Protein AF-A0A453IKC4-F1 (afdb_monomer_lite)

Radius of gyration: 20.1 Å; chains: 1; bounding box: 34×56×62 Å

InterPro domains:
  IPR002129 Pyridoxal phosphate-dependent decarboxylase, major domain [PF00282] (1-149)
  IPR010107 Glutamate decarboxylase [PTHR43321] (1-202)
  IPR015421 Pyridoxal phosphate-dependent transferase, major domain [G3DSA:3.40.640.10] (1-199)
  IPR015424 Pyridoxal phosphate-dependent transferase [SSF53383] (1-201)

Structure (mmCIF, N/CA/C/O backbone):
data_AF-A0A453IKC4-F1
#
_entry.id   AF-A0A453IKC4-F1
#
loop_
_atom_site.group_PDB
_atom_site.id
_atom_site.type_symbol
_atom_site.label_atom_id
_atom_site.label_alt_id
_atom_site.label_comp_id
_atom_site.label_asym_id
_atom_site.label_entity_id
_atom_site.label_seq_id
_atom_site.pdbx_PDB_ins_code
_atom_site.Cartn_x
_atom_site.Cartn_y
_atom_site.Cartn_z
_atom_site.occupancy
_atom_site.B_iso_or_equiv
_atom_site.auth_seq_id
_atom_site.auth_comp_id
_atom_site.auth_asym_id
_atom_site.auth_atom_id
_atom_site.pdbx_PDB_model_num
ATOM 1 N N . MET A 1 1 ? 5.269 -5.926 13.247 1.00 93.50 1 MET A N 1
ATOM 2 C CA . MET A 1 1 ? 4.488 -5.012 14.101 1.00 93.50 1 MET A CA 1
ATOM 3 C C . MET A 1 1 ? 3.490 -5.839 14.888 1.00 93.50 1 MET A C 1
ATOM 5 O O . MET A 1 1 ? 2.942 -6.771 14.315 1.00 93.50 1 MET A O 1
ATOM 9 N N . ASP A 1 2 ? 3.283 -5.535 16.169 1.00 98.06 2 ASP A N 1
ATOM 10 C CA . ASP A 1 2 ? 2.206 -6.137 16.966 1.00 98.06 2 ASP A CA 1
ATOM 11 C C . ASP A 1 2 ? 0.877 -5.421 16.639 1.00 98.06 2 ASP A C 1
ATOM 13 O O . ASP A 1 2 ? 0.810 -4.199 16.822 1.00 98.06 2 ASP A O 1
ATOM 17 N N . PRO A 1 3 ? -0.146 -6.110 16.093 1.00 98.38 3 PRO A N 1
ATOM 18 C CA . PRO A 1 3 ? -1.387 -5.468 15.655 1.00 98.38 3 PRO A CA 1
ATOM 19 C C . PRO A 1 3 ? -2.147 -4.759 16.780 1.00 98.38 3 PRO A C 1
ATOM 21 O O . PRO A 1 3 ? -2.654 -3.657 16.580 1.00 98.38 3 PRO A O 1
ATOM 24 N N . GLU A 1 4 ? -2.217 -5.373 17.959 1.00 98.50 4 GLU A N 1
ATOM 25 C CA . GLU A 1 4 ? -2.921 -4.844 19.122 1.00 98.50 4 GLU A CA 1
ATOM 26 C C . GLU A 1 4 ? -2.313 -3.516 19.583 1.00 98.50 4 GLU A C 1
ATOM 28 O O . GLU A 1 4 ? -3.033 -2.521 19.693 1.00 98.50 4 GLU A O 1
ATOM 33 N N . GLN A 1 5 ? -0.993 -3.467 19.775 1.00 98.56 5 GLN A N 1
ATOM 34 C CA . GLN A 1 5 ? -0.297 -2.235 20.156 1.00 98.56 5 GLN A CA 1
ATOM 35 C C . GLN A 1 5 ? -0.407 -1.153 19.078 1.00 98.56 5 GLN A C 1
ATOM 37 O O . GLN A 1 5 ? -0.599 0.018 19.402 1.00 98.56 5 GLN A O 1
ATOM 42 N N . ALA A 1 6 ? -0.313 -1.524 17.797 1.00 98.31 6 ALA A N 1
ATOM 43 C CA . ALA A 1 6 ? -0.438 -0.569 16.699 1.00 98.31 6 ALA A CA 1
ATOM 44 C C . ALA A 1 6 ? -1.814 0.106 16.691 1.00 98.31 6 ALA A C 1
ATOM 46 O O . ALA A 1 6 ? -1.904 1.327 16.573 1.00 98.31 6 ALA A O 1
ATOM 47 N N . VAL A 1 7 ? -2.886 -0.674 16.863 1.00 98.31 7 VAL A N 1
ATOM 48 C CA . VAL A 1 7 ? -4.248 -0.134 16.903 1.00 98.31 7 VAL A CA 1
ATOM 49 C C . VAL A 1 7 ? -4.512 0.631 18.197 1.00 98.31 7 VAL A C 1
ATOM 51 O O . VAL A 1 7 ? -5.239 1.621 18.158 1.00 98.31 7 VAL A O 1
ATOM 54 N N . GLU A 1 8 ? -3.904 0.260 19.326 1.00 98.31 8 GLU A N 1
ATOM 55 C CA . GLU A 1 8 ? -3.983 1.039 20.570 1.00 98.31 8 GLU A CA 1
ATOM 56 C C . GLU A 1 8 ? -3.442 2.465 20.383 1.00 98.31 8 GLU A C 1
ATOM 58 O O . GLU A 1 8 ? -4.097 3.416 20.808 1.00 98.31 8 GLU A O 1
ATOM 63 N N . MET A 1 9 ? -2.325 2.621 19.662 1.00 98.62 9 MET A N 1
ATOM 64 C CA . MET A 1 9 ? -1.684 3.918 19.391 1.00 98.62 9 MET A CA 1
ATOM 65 C C . MET A 1 9 ? -2.478 4.849 18.464 1.00 98.62 9 MET A C 1
ATOM 67 O O . MET A 1 9 ? -2.157 6.031 18.390 1.00 98.62 9 MET A O 1
ATOM 71 N N . VAL A 1 10 ? -3.491 4.343 17.753 1.00 98.69 10 VAL A N 1
ATOM 72 C CA . VAL A 1 10 ? -4.316 5.159 16.847 1.00 98.69 10 VAL A CA 1
ATOM 73 C C . VAL A 1 10 ? -5.113 6.201 17.634 1.00 98.69 10 VAL A C 1
ATOM 75 O O . VAL A 1 10 ? -5.804 5.870 18.599 1.00 98.69 10 VAL A O 1
ATOM 78 N N . ASP A 1 11 ? -5.086 7.440 17.168 1.00 98.62 11 ASP A N 1
ATOM 79 C CA . ASP A 1 11 ? -5.849 8.572 17.693 1.00 98.62 11 ASP A CA 1
ATOM 80 C C . ASP A 1 11 ? -6.547 9.348 16.559 1.00 98.62 11 ASP A C 1
ATOM 82 O O . ASP A 1 11 ? -6.434 8.999 15.380 1.00 98.62 11 ASP A O 1
ATOM 86 N N . GLU A 1 12 ? -7.262 10.420 16.900 1.00 98.44 12 GLU A N 1
ATOM 87 C CA . GLU A 1 12 ? -7.976 11.267 15.939 1.00 98.44 12 GLU A CA 1
ATOM 88 C C . GLU A 1 12 ? -7.068 11.995 14.930 1.00 98.44 12 GLU A C 1
ATOM 90 O O . GLU A 1 12 ? -7.561 12.533 13.940 1.00 98.44 12 GLU A O 1
ATOM 95 N N . ASN A 1 13 ? -5.752 12.026 15.164 1.00 98.62 13 ASN A N 1
ATOM 96 C CA . ASN A 1 13 ? -4.771 12.669 14.285 1.00 98.62 13 ASN A CA 1
ATOM 97 C C . ASN A 1 13 ? -4.045 11.659 13.384 1.00 98.62 13 ASN A C 1
ATOM 99 O O . ASN A 1 13 ? -3.190 12.036 12.576 1.00 98.62 13 ASN A O 1
ATOM 103 N N . THR A 1 14 ? -4.354 10.371 13.517 1.00 98.75 14 THR A N 1
ATOM 104 C CA . THR A 1 14 ? -3.679 9.305 12.786 1.00 98.75 14 THR A CA 1
ATOM 105 C C . THR A 1 14 ? -4.154 9.253 11.335 1.00 98.75 14 THR A C 1
ATOM 107 O O . THR A 1 14 ? -5.287 8.876 11.045 1.00 98.75 14 THR A O 1
ATOM 110 N N . ILE A 1 15 ? -3.258 9.579 10.398 1.00 98.56 15 ILE A N 1
ATOM 111 C CA . ILE A 1 15 ? -3.582 9.628 8.961 1.00 98.56 15 ILE A CA 1
ATOM 112 C C . ILE A 1 15 ? -3.720 8.243 8.316 1.00 98.56 15 ILE A C 1
ATOM 114 O O . ILE A 1 15 ? -4.461 8.091 7.352 1.00 98.56 15 ILE A O 1
ATOM 118 N N . CYS A 1 16 ? -2.980 7.246 8.808 1.00 98.56 16 CYS A N 1
ATOM 119 C CA . CYS A 1 16 ? -3.092 5.842 8.416 1.00 98.56 16 CYS A CA 1
ATOM 120 C C . CYS A 1 16 ? -2.265 4.951 9.351 1.00 98.56 16 CYS A C 1
ATOM 122 O O . CYS A 1 16 ? -1.332 5.421 10.004 1.00 98.56 16 CYS A O 1
ATOM 124 N N . VAL A 1 17 ? -2.558 3.652 9.339 1.00 98.81 17 VAL A N 1
ATOM 125 C CA . VAL A 1 17 ? -1.655 2.603 9.825 1.00 98.81 17 VAL A CA 1
ATOM 126 C C . VAL A 1 17 ? -0.899 2.021 8.631 1.00 98.81 17 VAL A C 1
ATOM 128 O O . VAL A 1 17 ? -1.511 1.574 7.662 1.00 98.81 17 VAL A O 1
ATOM 131 N N . ALA A 1 18 ? 0.433 2.021 8.685 1.00 98.75 18 ALA A N 1
ATOM 132 C CA . ALA A 1 18 ? 1.276 1.456 7.633 1.00 98.75 18 ALA A CA 1
ATOM 133 C C . ALA A 1 18 ? 1.750 0.049 8.026 1.00 98.75 18 ALA A C 1
ATOM 135 O O . ALA A 1 18 ? 2.615 -0.087 8.888 1.00 98.75 18 ALA A O 1
ATOM 136 N N . ALA A 1 19 ? 1.187 -0.987 7.401 1.00 98.69 19 ALA A N 1
ATOM 137 C CA . ALA A 1 19 ? 1.584 -2.379 7.618 1.00 98.69 19 ALA A CA 1
ATOM 138 C C . ALA A 1 19 ? 2.597 -2.830 6.557 1.00 98.69 19 ALA A C 1
ATOM 140 O O . ALA A 1 19 ? 2.482 -2.455 5.389 1.00 98.69 19 ALA A O 1
ATOM 141 N N . ILE A 1 20 ? 3.574 -3.651 6.938 1.00 98.75 20 ILE A N 1
ATOM 142 C CA . ILE A 1 20 ? 4.660 -4.091 6.054 1.00 98.75 20 ILE A CA 1
ATOM 143 C C . ILE A 1 20 ? 4.453 -5.548 5.633 1.00 98.75 20 ILE A C 1
ATOM 145 O O . ILE A 1 20 ? 4.539 -6.478 6.437 1.00 98.75 20 ILE A O 1
ATOM 149 N N . LEU A 1 21 ? 4.270 -5.772 4.334 1.00 97.81 21 LEU A N 1
ATOM 150 C CA . LEU A 1 21 ? 4.225 -7.107 3.748 1.00 97.81 21 LEU A CA 1
ATOM 151 C C . LEU A 1 21 ? 5.609 -7.492 3.210 1.00 97.81 21 LEU A C 1
ATOM 153 O O . LEU A 1 21 ? 5.916 -7.326 2.025 1.00 97.81 21 LEU A O 1
ATOM 157 N N . GLY A 1 22 ? 6.449 -8.021 4.099 1.00 96.81 22 GLY A N 1
ATOM 158 C CA . GLY A 1 22 ? 7.806 -8.468 3.785 1.00 96.81 22 GLY A CA 1
ATOM 159 C C . GLY A 1 22 ? 8.862 -7.536 4.366 1.00 96.81 22 GLY A C 1
ATOM 160 O O . GLY A 1 22 ? 9.546 -6.823 3.628 1.00 96.81 22 GLY A O 1
ATOM 161 N N . SER A 1 23 ? 9.004 -7.575 5.692 1.00 95.31 23 SER A N 1
ATOM 162 C CA . SER A 1 23 ? 9.981 -6.802 6.459 1.00 95.31 23 SER A CA 1
ATOM 163 C C . SER A 1 23 ? 11.395 -6.934 5.892 1.00 95.31 23 SER A C 1
ATOM 165 O O . SER A 1 23 ? 11.868 -8.022 5.566 1.00 95.31 23 SER A O 1
ATOM 167 N N . THR A 1 24 ? 12.116 -5.818 5.812 1.00 94.00 24 THR A N 1
ATOM 168 C CA . THR A 1 24 ? 13.510 -5.805 5.344 1.00 94.00 24 THR A CA 1
ATOM 169 C C . THR A 1 24 ? 14.478 -6.462 6.328 1.00 94.00 24 THR A C 1
ATOM 171 O O . THR A 1 24 ? 15.592 -6.802 5.937 1.00 94.00 24 THR A O 1
ATOM 174 N N . LEU A 1 25 ? 14.068 -6.642 7.588 1.00 93.56 25 LEU A N 1
ATOM 175 C CA . LEU A 1 25 ? 14.915 -7.174 8.654 1.00 93.56 25 LEU A CA 1
ATOM 176 C C . LEU A 1 25 ? 14.920 -8.704 8.681 1.00 93.56 25 LEU A C 1
ATOM 178 O O . LEU A 1 25 ? 15.974 -9.313 8.846 1.00 93.56 25 LEU A O 1
ATOM 182 N N . ASN A 1 26 ? 13.747 -9.321 8.531 1.00 95.00 26 ASN A N 1
ATOM 183 C CA . ASN A 1 26 ? 13.563 -10.767 8.686 1.00 95.00 26 ASN A CA 1
ATOM 184 C C . ASN A 1 26 ? 12.694 -11.411 7.589 1.00 95.00 26 ASN A C 1
ATOM 186 O O . ASN A 1 26 ? 12.526 -12.626 7.599 1.00 95.00 26 ASN A O 1
ATOM 190 N N . GLY A 1 27 ? 12.153 -10.633 6.645 1.00 93.00 27 GLY A N 1
ATOM 191 C CA . GLY A 1 27 ? 11.290 -11.127 5.567 1.00 93.00 27 GLY A CA 1
ATOM 192 C C . GLY A 1 27 ? 9.849 -11.435 5.979 1.00 93.00 27 GLY A C 1
ATOM 193 O O . GLY A 1 27 ? 9.082 -11.908 5.146 1.00 93.00 27 GLY A O 1
ATOM 194 N N . GLU A 1 28 ? 9.473 -11.176 7.231 1.00 96.25 28 GLU A N 1
ATOM 195 C CA . GLU A 1 28 ? 8.159 -11.516 7.775 1.00 96.25 28 GLU A CA 1
ATOM 196 C C . GLU A 1 28 ? 7.033 -10.676 7.160 1.00 96.25 28 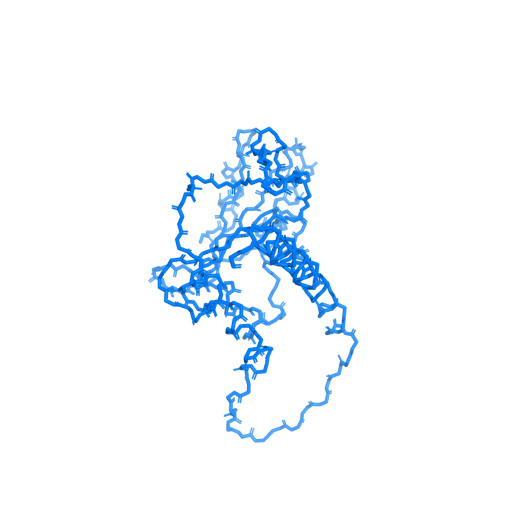GLU A C 1
ATOM 198 O O . GLU A 1 28 ? 7.218 -9.504 6.810 1.00 96.25 28 GLU A O 1
ATOM 203 N N . PHE A 1 29 ? 5.857 -11.288 7.028 1.00 98.25 29 PHE A N 1
ATOM 204 C CA . PHE A 1 29 ? 4.620 -10.603 6.674 1.00 98.25 29 PHE A CA 1
ATOM 205 C C . PHE A 1 29 ? 3.915 -10.187 7.957 1.00 98.25 29 PHE A C 1
ATOM 207 O O . PHE A 1 29 ? 3.579 -11.038 8.776 1.00 98.25 29 PHE A O 1
ATOM 214 N N . GLU A 1 30 ? 3.695 -8.888 8.134 1.00 98.50 30 GLU A N 1
ATOM 215 C CA . GLU A 1 30 ? 2.853 -8.417 9.228 1.00 98.50 30 GLU A CA 1
ATOM 216 C C . GLU A 1 30 ? 1.393 -8.821 8.994 1.00 98.50 30 GLU A C 1
ATOM 218 O O . GLU A 1 30 ? 0.941 -8.948 7.852 1.00 98.50 30 GLU A O 1
ATOM 223 N N . ASP A 1 31 ? 0.648 -9.023 10.080 1.00 98.44 31 ASP A N 1
ATOM 224 C CA . ASP A 1 31 ? -0.734 -9.497 10.023 1.00 98.44 31 ASP A CA 1
ATOM 225 C C . ASP A 1 31 ? -1.706 -8.359 9.660 1.00 98.44 31 ASP A C 1
ATOM 227 O O . ASP A 1 31 ? -2.404 -7.788 10.503 1.00 98.44 31 ASP A O 1
ATOM 231 N N . VAL A 1 32 ? -1.727 -8.002 8.371 1.00 98.69 32 VAL A N 1
ATOM 232 C CA . VAL A 1 32 ? -2.585 -6.938 7.821 1.00 98.69 32 VAL A CA 1
ATOM 233 C C . VAL A 1 32 ? -4.064 -7.221 8.090 1.00 98.69 32 VAL A C 1
ATOM 235 O O . VAL A 1 32 ? -4.825 -6.299 8.387 1.00 98.69 32 VAL A O 1
ATOM 238 N N . LYS A 1 33 ? -4.474 -8.495 8.035 1.00 98.75 33 LYS A N 1
ATOM 239 C CA . LYS A 1 33 ? -5.847 -8.909 8.328 1.00 98.75 33 LYS A CA 1
ATOM 240 C C . LYS A 1 33 ? -6.216 -8.592 9.773 1.00 98.75 33 LYS A C 1
ATOM 242 O O . LYS A 1 33 ? -7.255 -7.979 10.011 1.00 98.75 33 LYS A O 1
ATOM 247 N N . ARG A 1 34 ? -5.361 -8.944 10.735 1.00 98.69 34 ARG A N 1
ATOM 248 C CA . ARG A 1 34 ? -5.614 -8.648 12.148 1.00 98.69 34 ARG A CA 1
ATOM 249 C C . ARG A 1 34 ? -5.706 -7.148 12.415 1.00 98.69 34 ARG A C 1
ATOM 251 O O . ARG A 1 34 ? -6.600 -6.725 13.144 1.00 98.69 34 ARG A O 1
ATOM 258 N N . ILE A 1 35 ? -4.835 -6.347 11.796 1.00 98.81 35 ILE A N 1
ATOM 259 C CA . ILE A 1 35 ? -4.885 -4.877 11.881 1.00 98.81 35 ILE A CA 1
ATOM 260 C C . ILE A 1 35 ? -6.212 -4.352 11.321 1.00 98.81 35 ILE A C 1
ATOM 262 O O . ILE A 1 35 ? -6.860 -3.531 11.964 1.00 98.81 35 ILE A O 1
ATOM 266 N N . ASN A 1 36 ? -6.642 -4.848 10.155 1.00 98.88 36 ASN A N 1
ATOM 267 C CA . ASN A 1 36 ? -7.924 -4.487 9.546 1.00 98.88 36 ASN A CA 1
ATOM 268 C C . ASN A 1 36 ? -9.105 -4.784 10.475 1.00 98.88 36 ASN A C 1
ATOM 270 O O . ASN A 1 36 ? -9.958 -3.922 10.661 1.00 98.88 36 ASN A O 1
ATOM 274 N N . ASP A 1 37 ? -9.148 -5.978 11.064 1.00 98.81 37 ASP A N 1
ATOM 275 C CA . ASP A 1 37 ? -10.263 -6.399 11.915 1.00 98.81 37 ASP A CA 1
ATOM 276 C C . ASP A 1 37 ? -10.320 -5.581 13.219 1.00 98.81 37 ASP A C 1
ATOM 278 O O . ASP A 1 37 ? -11.396 -5.212 13.685 1.00 98.81 37 ASP A O 1
ATOM 282 N N . LEU A 1 38 ? -9.163 -5.245 13.795 1.00 98.81 38 LEU A N 1
ATOM 283 C CA . LEU A 1 38 ? -9.075 -4.380 14.974 1.00 98.81 38 LEU A CA 1
ATOM 284 C C . LEU A 1 38 ? -9.452 -2.922 14.657 1.00 98.81 38 LEU A C 1
ATOM 286 O O . LEU A 1 38 ? -10.140 -2.277 15.452 1.00 98.81 38 LEU A O 1
ATOM 290 N N . LEU A 1 39 ? -9.031 -2.404 13.499 1.00 98.62 39 LEU A N 1
ATOM 291 C CA . LEU A 1 39 ? -9.399 -1.061 13.047 1.00 98.62 39 LEU A CA 1
ATOM 292 C C . LEU A 1 39 ? -10.879 -0.945 12.701 1.00 98.62 39 LEU A C 1
ATOM 294 O O . LEU A 1 39 ? -11.463 0.089 12.991 1.00 98.62 39 LEU A O 1
ATOM 298 N N . GLU A 1 40 ? -11.504 -1.983 12.148 1.00 98.62 40 GLU A N 1
ATOM 299 C CA . GLU A 1 40 ? -12.952 -2.015 11.922 1.00 98.62 40 GLU A CA 1
ATOM 300 C C . GLU A 1 40 ? -13.718 -1.751 13.224 1.00 98.62 40 GLU A C 1
ATOM 302 O O . GLU A 1 40 ? -14.599 -0.891 13.274 1.00 98.62 40 GLU A O 1
ATOM 307 N N . GLU A 1 41 ? -13.348 -2.435 14.307 1.00 98.50 41 GLU A N 1
ATOM 308 C CA . GLU A 1 41 ? -13.994 -2.241 15.605 1.00 98.50 41 GLU A CA 1
ATOM 309 C C . GLU A 1 41 ? -13.682 -0.869 16.212 1.00 98.50 41 GLU A C 1
ATOM 311 O O . GLU A 1 41 ? -14.581 -0.220 16.752 1.00 98.50 41 GLU A O 1
ATOM 316 N N . LYS A 1 42 ? -12.441 -0.379 16.086 1.00 98.56 42 LYS A N 1
ATOM 317 C CA . LYS A 1 42 ? -12.069 0.957 16.573 1.00 98.56 42 LYS A CA 1
ATOM 318 C C . LYS A 1 42 ? -12.788 2.061 15.793 1.00 98.56 42 LYS A C 1
ATOM 320 O O . LYS A 1 42 ? -13.381 2.939 16.411 1.00 98.56 42 LYS A O 1
ATOM 325 N N . ASN A 1 43 ? -12.837 1.974 14.466 1.00 98.44 43 ASN A N 1
ATOM 326 C CA . ASN A 1 43 ? -13.514 2.939 13.600 1.00 98.44 43 ASN A CA 1
ATOM 327 C C . ASN A 1 43 ? -15.027 2.973 13.847 1.00 98.44 43 ASN A C 1
ATOM 329 O O . ASN A 1 43 ? -15.605 4.057 13.844 1.00 98.44 43 ASN A O 1
ATOM 333 N N . LYS A 1 44 ? -15.674 1.836 14.147 1.00 98.38 44 LYS A N 1
ATOM 334 C CA . LYS A 1 44 ? -17.085 1.819 14.584 1.00 98.38 44 LYS A CA 1
ATOM 335 C C . LYS A 1 44 ? -17.319 2.587 15.884 1.00 98.38 44 LYS A C 1
ATOM 337 O O . LYS A 1 44 ? -18.386 3.169 16.060 1.00 98.38 44 LYS A O 1
ATOM 342 N N . GLN A 1 45 ? -16.361 2.548 16.808 1.00 98.19 45 GLN A N 1
ATOM 343 C CA . GLN A 1 45 ? -16.474 3.206 18.110 1.00 98.19 45 GLN A CA 1
ATOM 344 C C . GLN A 1 45 ? -16.162 4.701 18.028 1.00 98.19 45 GLN A C 1
ATOM 346 O O . GLN A 1 45 ? -16.825 5.502 18.685 1.00 98.19 45 GLN A O 1
ATOM 351 N N . THR A 1 46 ? -15.149 5.073 17.249 1.00 98.25 46 THR A N 1
ATOM 352 C CA . THR A 1 46 ? -14.615 6.438 17.221 1.00 98.25 46 THR A CA 1
ATOM 353 C C . THR A 1 46 ? -15.153 7.284 16.072 1.00 98.25 46 THR A C 1
ATOM 355 O O . THR A 1 46 ? -15.204 8.506 16.190 1.00 98.25 46 THR A O 1
ATOM 358 N N . GLY A 1 47 ? -15.549 6.656 14.961 1.00 98.25 47 GLY A N 1
ATOM 359 C CA . GLY A 1 47 ? -15.931 7.334 13.723 1.00 98.25 47 GLY A CA 1
ATOM 360 C C . GLY A 1 47 ? -14.763 7.977 12.967 1.00 98.25 47 GLY A C 1
ATOM 361 O O . GLY A 1 47 ? -15.009 8.791 12.086 1.00 98.25 47 GLY A O 1
ATOM 362 N N . TRP A 1 48 ? -13.507 7.663 13.310 1.00 98.44 48 TRP A N 1
ATOM 363 C CA . TRP A 1 48 ? -12.326 8.295 12.695 1.00 98.44 48 TRP A CA 1
ATOM 364 C C . TRP A 1 48 ? -11.985 7.768 11.300 1.00 98.44 48 TRP A C 1
ATOM 366 O O . TRP A 1 48 ? -11.271 8.440 10.564 1.00 98.44 48 TRP A O 1
ATOM 376 N N . GLU A 1 49 ? -12.478 6.578 10.945 1.00 97.88 49 GLU A N 1
ATOM 377 C CA . GLU A 1 49 ? -12.239 5.940 9.642 1.00 97.88 49 GLU A CA 1
ATOM 378 C C . GLU A 1 49 ? -10.745 5.804 9.278 1.00 97.88 49 GLU A C 1
ATOM 380 O O . GLU A 1 49 ? -10.363 5.907 8.112 1.00 97.88 49 GLU A O 1
ATOM 385 N N . THR A 1 50 ? -9.880 5.545 10.267 1.00 98.75 50 THR A N 1
ATOM 386 C CA . THR A 1 50 ? -8.430 5.439 10.063 1.00 98.75 50 THR A CA 1
ATOM 387 C C . THR A 1 50 ? -8.099 4.341 9.035 1.00 98.75 50 THR A C 1
ATOM 389 O O . THR A 1 50 ? -8.457 3.178 9.257 1.00 98.75 50 THR A O 1
ATOM 392 N N . PRO A 1 51 ? -7.414 4.670 7.921 1.00 98.75 51 PRO A N 1
ATOM 393 C CA . PRO A 1 51 ? -7.125 3.723 6.848 1.00 98.75 51 PRO A CA 1
ATOM 394 C C . PRO A 1 51 ? -5.829 2.933 7.078 1.00 98.75 51 PRO A C 1
ATOM 396 O O . PRO A 1 51 ? -4.987 3.289 7.902 1.00 98.75 51 PRO A O 1
ATOM 399 N N . ILE A 1 52 ? -5.631 1.890 6.271 1.00 98.88 52 ILE A N 1
ATOM 400 C CA . ILE A 1 52 ? -4.393 1.115 6.160 1.00 98.88 52 ILE A CA 1
ATOM 401 C C . ILE A 1 52 ? -3.706 1.421 4.823 1.00 98.88 52 ILE A C 1
ATOM 403 O O . ILE A 1 52 ? -4.326 1.347 3.755 1.00 98.88 52 ILE A O 1
ATOM 407 N N . HIS A 1 53 ? -2.404 1.699 4.882 1.00 98.88 53 HIS A N 1
ATOM 408 C CA . HIS A 1 53 ? -1.493 1.580 3.744 1.00 98.88 53 HIS A CA 1
ATOM 409 C C . HIS A 1 53 ? -0.666 0.302 3.899 1.00 98.88 53 HIS A C 1
ATOM 411 O O . HIS A 1 53 ? -0.127 0.049 4.975 1.00 98.88 53 HIS A O 1
ATOM 417 N N . VAL A 1 54 ? -0.527 -0.490 2.836 1.00 98.81 54 VAL A N 1
ATOM 418 C CA . VAL A 1 54 ? 0.350 -1.669 2.862 1.00 98.81 54 VAL A CA 1
ATOM 419 C C . VAL A 1 54 ? 1.633 -1.380 2.094 1.00 98.81 54 VAL A C 1
ATOM 421 O O . VAL A 1 54 ? 1.624 -1.217 0.869 1.00 98.81 54 VAL A O 1
ATOM 424 N N . ASP A 1 55 ? 2.753 -1.367 2.814 1.00 98.81 55 ASP A N 1
ATOM 425 C CA . ASP A 1 55 ? 4.078 -1.428 2.213 1.00 98.81 55 ASP A CA 1
ATOM 426 C C . ASP A 1 55 ? 4.381 -2.865 1.795 1.00 98.81 55 ASP A C 1
ATOM 428 O O . ASP A 1 55 ? 4.923 -3.672 2.551 1.00 98.81 55 ASP A O 1
ATOM 432 N N . ALA A 1 56 ? 4.007 -3.185 0.559 1.00 98.12 56 ALA A N 1
ATOM 433 C CA . ALA A 1 56 ? 4.276 -4.464 -0.073 1.00 98.12 56 ALA A CA 1
ATOM 434 C C . ALA A 1 56 ? 5.469 -4.368 -1.034 1.00 98.12 56 ALA A C 1
ATOM 436 O O . ALA A 1 56 ? 5.516 -5.093 -2.031 1.00 98.12 56 ALA A O 1
ATOM 437 N N . ALA A 1 57 ? 6.452 -3.496 -0.759 1.00 96.69 57 ALA A N 1
ATOM 438 C CA . ALA A 1 57 ? 7.575 -3.247 -1.658 1.00 96.69 57 ALA A CA 1
ATOM 439 C C . ALA A 1 57 ? 8.233 -4.542 -2.167 1.00 96.69 57 ALA A C 1
ATOM 441 O O . ALA A 1 57 ? 8.538 -4.648 -3.355 1.00 96.69 57 ALA A O 1
ATOM 442 N N . SER A 1 58 ? 8.451 -5.517 -1.282 1.00 91.62 58 SER A N 1
ATOM 443 C CA . SER A 1 58 ? 8.916 -6.873 -1.605 1.00 91.62 58 SER A CA 1
ATOM 444 C C . SER A 1 58 ? 7.749 -7.852 -1.778 1.00 91.62 58 SER A C 1
ATOM 446 O O . SER A 1 58 ? 7.624 -8.458 -2.843 1.00 91.62 58 SER A O 1
ATOM 448 N N . GLY A 1 59 ? 6.902 -8.003 -0.754 1.00 91.62 59 GLY A N 1
ATOM 449 C CA . GLY A 1 59 ? 5.873 -9.043 -0.687 1.00 91.62 59 GLY A CA 1
ATOM 450 C C . GLY A 1 59 ? 4.786 -8.943 -1.756 1.00 91.62 59 GLY A C 1
ATOM 451 O O . GLY A 1 59 ? 4.172 -9.957 -2.080 1.00 91.62 59 GLY A O 1
ATOM 452 N N . GLY A 1 60 ? 4.587 -7.774 -2.373 1.00 92.88 60 GLY A N 1
ATOM 453 C CA . GLY A 1 60 ? 3.534 -7.543 -3.365 1.00 92.88 60 GLY A CA 1
ATOM 454 C C . GLY A 1 60 ? 3.704 -8.328 -4.669 1.00 92.88 60 GLY A C 1
ATOM 455 O O . GLY A 1 60 ? 2.717 -8.591 -5.346 1.00 92.88 60 GLY A O 1
ATOM 456 N N . PHE A 1 61 ? 4.926 -8.768 -4.997 1.00 93.06 61 PHE A N 1
ATOM 457 C CA . PHE A 1 61 ? 5.197 -9.706 -6.102 1.00 93.06 61 PHE A CA 1
ATOM 458 C C . PHE A 1 61 ? 5.516 -11.135 -5.620 1.00 93.06 61 PHE A C 1
ATOM 460 O O . PHE A 1 61 ? 5.966 -11.961 -6.407 1.00 93.06 61 PHE A O 1
ATOM 467 N N . ILE A 1 62 ? 5.288 -11.444 -4.339 1.00 90.44 62 ILE A N 1
ATOM 468 C CA . ILE A 1 62 ? 5.481 -12.785 -3.762 1.00 90.44 62 ILE A CA 1
ATOM 469 C C . ILE A 1 62 ? 4.138 -13.377 -3.343 1.00 90.44 62 ILE A C 1
ATOM 471 O O . ILE A 1 62 ? 3.756 -14.449 -3.811 1.00 90.44 62 ILE A O 1
ATOM 475 N N . ALA A 1 63 ? 3.420 -12.681 -2.459 1.00 90.50 63 ALA A N 1
ATOM 476 C CA . ALA A 1 63 ? 2.221 -13.196 -1.814 1.00 90.50 63 ALA A CA 1
ATOM 477 C C . ALA A 1 63 ? 1.117 -13.605 -2.803 1.00 90.50 63 ALA A C 1
ATOM 479 O O . ALA A 1 63 ? 0.602 -14.706 -2.637 1.00 90.50 63 ALA A O 1
ATOM 480 N N . PRO A 1 64 ? 0.815 -12.851 -3.883 1.00 89.44 64 PRO A N 1
ATOM 481 C CA . PRO A 1 64 ? -0.191 -13.279 -4.864 1.00 89.44 64 PRO A CA 1
ATOM 482 C C . PRO A 1 64 ? 0.112 -14.613 -5.553 1.00 89.44 64 PRO A C 1
ATOM 484 O O . PRO A 1 64 ? -0.795 -15.263 -6.059 1.00 89.44 64 PRO A O 1
ATOM 487 N N . PHE A 1 65 ? 1.386 -15.002 -5.605 1.00 83.56 65 PHE A N 1
ATOM 488 C CA . PHE A 1 65 ? 1.854 -16.175 -6.334 1.00 83.56 65 PHE A CA 1
ATOM 489 C C . PHE A 1 65 ? 2.052 -17.379 -5.410 1.00 83.56 65 PHE A C 1
ATOM 491 O O . PHE A 1 65 ? 1.683 -18.495 -5.760 1.00 83.56 65 PHE A O 1
ATOM 498 N N . LEU A 1 66 ? 2.635 -17.165 -4.227 1.00 84.94 66 LEU A N 1
ATOM 499 C CA . LEU A 1 66 ? 2.945 -18.248 -3.287 1.00 84.94 66 LEU A CA 1
ATOM 500 C C . LEU A 1 66 ? 1.871 -18.455 -2.213 1.00 84.94 66 LEU A C 1
ATOM 502 O O . LEU A 1 66 ? 1.749 -19.556 -1.684 1.00 84.94 66 LEU A O 1
ATOM 506 N N . TYR A 1 67 ? 1.107 -17.412 -1.887 1.00 90.69 67 TYR A N 1
ATOM 507 C CA . TYR A 1 67 ? 0.132 -17.397 -0.795 1.00 90.69 67 TYR A CA 1
ATOM 508 C C . TYR A 1 67 ? -1.177 -16.707 -1.230 1.00 90.69 67 TYR A C 1
ATOM 510 O O . TYR A 1 67 ? -1.581 -15.724 -0.606 1.00 90.69 67 TYR A O 1
ATOM 518 N N . PRO A 1 68 ? -1.849 -17.171 -2.303 1.00 87.31 68 PRO A N 1
ATOM 519 C CA . PRO A 1 68 ? -3.016 -16.481 -2.868 1.00 87.31 68 PRO A CA 1
ATOM 520 C C . PRO A 1 68 ? -4.170 -16.325 -1.863 1.00 87.31 68 PRO A C 1
ATOM 522 O O . PRO A 1 68 ? -4.861 -15.305 -1.861 1.00 87.31 68 PRO A O 1
ATOM 525 N N . GLU A 1 69 ? -4.319 -17.284 -0.947 1.00 91.25 69 GLU A N 1
ATOM 526 C CA . GLU A 1 69 ? -5.346 -17.276 0.103 1.00 91.25 69 GLU A CA 1
ATOM 527 C C . GLU A 1 69 ? -5.069 -16.276 1.236 1.00 91.25 69 GLU A C 1
ATOM 529 O O . GLU A 1 69 ? -5.967 -15.966 2.016 1.00 91.25 69 GLU A O 1
ATOM 534 N N . LEU A 1 70 ? -3.841 -15.756 1.351 1.00 92.75 70 LEU A N 1
ATOM 535 C CA . LEU A 1 70 ? -3.510 -14.768 2.374 1.00 92.75 70 LEU A CA 1
ATOM 536 C C . LEU A 1 70 ? -4.241 -13.458 2.070 1.00 92.75 70 LEU A C 1
ATOM 538 O O . LEU A 1 70 ? -3.983 -12.821 1.048 1.00 92.75 70 LEU A O 1
ATOM 542 N N . GLU A 1 71 ? -5.118 -13.028 2.970 1.00 97.31 71 GLU A N 1
ATOM 543 C CA . GLU A 1 71 ? -5.786 -11.733 2.869 1.00 97.31 71 GLU A CA 1
ATOM 544 C C . GLU A 1 71 ? -4.874 -10.626 3.401 1.00 97.31 71 GLU A C 1
ATOM 546 O O . GLU A 1 71 ? -4.661 -10.500 4.605 1.00 97.31 71 GLU A O 1
ATOM 551 N N . TRP A 1 72 ? -4.329 -9.817 2.498 1.00 97.94 72 TRP A N 1
ATOM 552 C CA . TRP A 1 72 ? -3.465 -8.683 2.848 1.00 97.94 72 TRP A CA 1
ATOM 553 C C . TRP A 1 72 ? -3.706 -7.441 1.982 1.00 97.94 72 TRP A C 1
ATOM 555 O O . TRP A 1 72 ? -3.242 -6.354 2.309 1.00 97.94 72 TRP A O 1
ATOM 565 N N . ASP A 1 73 ? -4.393 -7.609 0.854 1.00 98.06 73 ASP A N 1
ATOM 566 C CA . ASP A 1 73 ? -4.577 -6.598 -0.183 1.00 98.06 73 ASP A CA 1
ATOM 567 C C . ASP A 1 73 ? -5.951 -5.911 -0.066 1.00 98.06 73 ASP A C 1
ATOM 569 O O . ASP A 1 73 ? -6.579 -5.890 0.995 1.00 98.06 73 ASP A O 1
ATOM 573 N N . PHE A 1 74 ? -6.451 -5.356 -1.173 1.00 98.38 74 PHE A N 1
ATOM 574 C CA . PHE A 1 74 ? -7.749 -4.685 -1.247 1.00 98.38 74 PHE A CA 1
ATOM 575 C C . PHE A 1 74 ? -8.961 -5.567 -0.894 1.00 98.38 74 PHE A C 1
ATOM 577 O O . PHE A 1 74 ? -10.066 -5.038 -0.793 1.00 98.38 74 PHE A O 1
ATOM 584 N N . ARG A 1 75 ? -8.800 -6.871 -0.630 1.00 97.75 75 ARG A N 1
ATOM 585 C CA . ARG A 1 75 ? -9.808 -7.676 0.094 1.00 97.75 75 ARG A CA 1
ATOM 586 C C . ARG A 1 75 ? -10.245 -7.036 1.399 1.00 97.75 75 ARG A C 1
ATOM 588 O O . ARG A 1 75 ? -11.428 -7.035 1.724 1.00 97.75 75 ARG A O 1
ATOM 595 N N . LEU A 1 76 ? -9.286 -6.470 2.119 1.00 97.69 76 LEU A N 1
ATOM 596 C CA . LEU A 1 76 ? -9.477 -5.896 3.441 1.00 97.69 76 LEU A CA 1
ATOM 597 C C . LEU A 1 76 ? -10.017 -4.462 3.307 1.00 97.69 76 LEU A C 1
ATOM 599 O O . LEU A 1 76 ? -9.328 -3.636 2.708 1.00 97.69 76 LEU A O 1
ATOM 603 N N . PRO A 1 77 ? -11.228 -4.127 3.800 1.00 97.75 77 PRO A N 1
ATOM 604 C CA . PRO A 1 77 ? -11.903 -2.841 3.549 1.00 97.75 77 PRO A CA 1
ATOM 605 C C . PRO A 1 77 ? -11.110 -1.578 3.907 1.00 97.75 77 PRO A C 1
ATOM 607 O O . PRO A 1 77 ? -11.245 -0.548 3.228 1.00 97.75 77 PRO A O 1
ATOM 610 N N . TRP A 1 78 ? -10.268 -1.661 4.941 1.00 98.62 78 TRP A N 1
ATOM 611 C CA . TRP A 1 78 ? -9.461 -0.534 5.406 1.00 98.62 78 TRP A CA 1
ATOM 612 C C . TRP A 1 78 ? -8.165 -0.351 4.625 1.00 98.62 78 TRP A C 1
ATOM 614 O O . TRP A 1 78 ? -7.570 0.715 4.720 1.00 98.62 78 TRP A O 1
ATOM 624 N N . VAL A 1 79 ? -7.752 -1.307 3.788 1.00 98.69 79 VAL A N 1
ATOM 625 C CA . VAL A 1 79 ? -6.609 -1.115 2.883 1.00 98.69 79 VAL A CA 1
ATOM 626 C C . VAL A 1 79 ? -7.007 -0.145 1.771 1.00 98.69 79 VAL A C 1
ATOM 628 O O . VAL A 1 79 ? -7.780 -0.490 0.872 1.00 98.69 79 VAL A O 1
ATOM 631 N N . LYS A 1 80 ? -6.504 1.091 1.848 1.00 98.56 80 LYS A N 1
ATOM 632 C CA . LYS A 1 80 ? -6.824 2.171 0.898 1.00 98.56 80 LYS A CA 1
ATOM 633 C C . LYS A 1 80 ? -5.748 2.386 -0.151 1.00 98.56 80 LYS A C 1
ATOM 635 O O . LYS A 1 80 ? -6.043 2.850 -1.247 1.00 98.56 80 LYS A O 1
ATOM 640 N N . SER A 1 81 ? -4.508 2.014 0.147 1.00 98.50 81 SER A N 1
ATOM 641 C CA . SER A 1 81 ? -3.421 2.066 -0.827 1.00 98.50 81 SER A CA 1
ATOM 642 C C . SER A 1 81 ? -2.350 1.015 -0.554 1.00 98.50 81 SER A C 1
ATOM 644 O O . SER A 1 81 ? -2.158 0.573 0.579 1.00 98.50 81 SER A O 1
ATOM 646 N N . ILE A 1 82 ? -1.666 0.597 -1.616 1.00 98.56 82 ILE A N 1
ATOM 647 C CA . ILE A 1 82 ? -0.604 -0.412 -1.584 1.00 98.56 82 ILE A CA 1
ATOM 648 C C . ILE A 1 82 ? 0.540 0.077 -2.461 1.00 98.56 82 ILE A C 1
ATOM 650 O O . ILE A 1 82 ? 0.307 0.488 -3.601 1.00 98.56 82 ILE A O 1
ATOM 654 N N . ASN A 1 83 ? 1.775 -0.012 -1.969 1.00 98.62 83 ASN A N 1
ATOM 655 C CA . ASN A 1 83 ? 2.956 0.163 -2.809 1.00 98.62 83 ASN A CA 1
ATOM 656 C C . ASN A 1 83 ? 3.679 -1.170 -3.056 1.00 98.62 83 ASN A C 1
ATOM 658 O O . ASN A 1 83 ? 3.666 -2.063 -2.214 1.00 98.62 83 ASN A O 1
ATOM 662 N N . VAL A 1 84 ? 4.317 -1.305 -4.220 1.00 97.38 84 VAL A N 1
ATOM 663 C CA . VAL A 1 84 ? 5.149 -2.462 -4.573 1.00 97.38 84 VAL A CA 1
ATOM 664 C C . VAL A 1 84 ? 6.329 -2.038 -5.450 1.00 97.38 84 VAL A C 1
ATOM 666 O O . VAL A 1 84 ? 6.202 -1.214 -6.357 1.00 97.38 84 VAL A O 1
ATOM 669 N N . SER A 1 85 ? 7.514 -2.607 -5.218 1.00 97.50 85 SER A N 1
ATOM 670 C CA . SER A 1 85 ? 8.707 -2.313 -6.019 1.00 97.50 85 SER A CA 1
ATOM 671 C C . SER A 1 85 ? 8.868 -3.331 -7.147 1.00 97.50 85 SER A C 1
ATOM 673 O O . SER A 1 85 ? 9.277 -4.470 -6.920 1.00 97.50 85 SER A O 1
ATOM 675 N N . GLY A 1 86 ? 8.633 -2.901 -8.389 1.00 91.00 86 GLY A N 1
ATOM 676 C CA . GLY A 1 86 ? 8.870 -3.732 -9.577 1.00 91.00 86 GLY A CA 1
ATOM 677 C C . GLY A 1 86 ? 10.322 -4.205 -9.696 1.00 91.00 86 GLY A C 1
ATOM 678 O O . GLY A 1 86 ? 10.599 -5.323 -10.121 1.00 91.00 86 GLY A O 1
ATOM 679 N N . HIS A 1 87 ? 11.260 -3.394 -9.206 1.00 93.19 87 HIS A N 1
ATOM 680 C CA . HIS A 1 87 ? 12.680 -3.735 -9.190 1.00 93.19 87 HIS A CA 1
ATOM 681 C C . HIS A 1 87 ? 13.148 -4.603 -8.007 1.00 93.19 87 HIS A C 1
ATOM 683 O O . HIS A 1 87 ? 14.351 -4.759 -7.795 1.00 93.19 87 HIS A O 1
ATOM 689 N N . LYS A 1 88 ? 12.218 -5.131 -7.203 1.00 94.62 88 LYS A N 1
ATOM 690 C CA . LYS A 1 88 ? 12.498 -6.184 -6.218 1.00 94.62 88 LYS A CA 1
ATOM 691 C C . LYS A 1 88 ? 12.072 -7.532 -6.803 1.00 94.62 88 LYS A C 1
ATOM 693 O O . LYS A 1 88 ? 12.695 -8.024 -7.738 1.00 94.62 88 LYS A O 1
ATOM 698 N N . TYR A 1 89 ? 10.976 -8.103 -6.309 1.00 92.38 89 TYR A N 1
ATOM 699 C CA . TYR A 1 89 ? 10.448 -9.381 -6.792 1.00 92.38 89 TYR A CA 1
ATOM 700 C C . TYR A 1 89 ? 9.581 -9.249 -8.054 1.00 92.38 89 TYR A C 1
ATOM 702 O O . TYR A 1 89 ? 9.159 -10.257 -8.602 1.00 92.38 89 TYR A O 1
ATOM 710 N N . GLY A 1 90 ? 9.377 -8.030 -8.571 1.00 89.50 90 GLY A N 1
ATOM 711 C CA . GLY A 1 90 ? 8.749 -7.796 -9.881 1.00 89.50 90 GLY A CA 1
ATOM 712 C C . GLY A 1 90 ? 9.662 -8.079 -11.082 1.00 89.50 90 GLY A C 1
ATOM 713 O O . GLY A 1 90 ? 9.229 -7.925 -12.224 1.00 89.50 90 GLY A O 1
ATOM 714 N N . LEU A 1 91 ? 10.902 -8.518 -10.827 1.00 92.44 91 LEU A N 1
ATOM 715 C CA . LEU A 1 91 ? 11.873 -9.015 -11.808 1.00 92.44 91 LEU A CA 1
ATOM 716 C C . LEU A 1 91 ? 12.336 -7.982 -12.848 1.00 92.44 91 LEU A C 1
ATOM 718 O O . LEU A 1 91 ? 12.653 -8.344 -13.981 1.00 92.44 91 LEU A O 1
ATOM 722 N N . VAL A 1 92 ? 12.409 -6.705 -12.470 1.00 92.88 92 VAL A N 1
ATOM 723 C CA . VAL A 1 92 ? 12.968 -5.630 -13.307 1.00 92.88 92 VAL A CA 1
ATOM 724 C C . VAL A 1 92 ? 14.239 -5.065 -12.671 1.00 92.88 92 VAL A C 1
ATOM 726 O O . VAL A 1 92 ? 14.433 -5.130 -11.462 1.00 92.88 92 VAL A O 1
ATOM 729 N N . TYR A 1 93 ? 15.135 -4.493 -13.474 1.00 93.69 93 TYR A N 1
ATOM 730 C CA . TYR A 1 93 ? 16.273 -3.735 -12.946 1.00 93.69 93 TYR A CA 1
ATOM 731 C C . TYR A 1 93 ? 15.827 -2.481 -12.160 1.00 93.69 93 TYR A C 1
ATOM 733 O O . TYR A 1 93 ? 14.717 -1.985 -12.373 1.00 93.69 93 TYR A O 1
ATOM 741 N N . PRO A 1 94 ? 16.686 -1.925 -11.278 1.00 97.56 94 PRO A N 1
ATOM 742 C CA . PR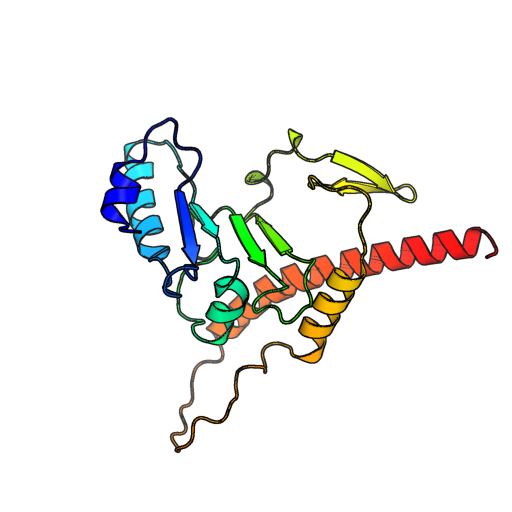O A 1 94 ? 16.383 -0.723 -10.498 1.00 97.56 94 PRO A CA 1
ATOM 743 C C . PRO A 1 94 ? 15.788 0.431 -11.322 1.00 97.56 94 PRO A C 1
ATOM 745 O O . PRO A 1 94 ? 16.282 0.763 -12.403 1.00 97.56 94 PRO A O 1
ATOM 748 N N . GLY A 1 95 ? 14.732 1.060 -10.787 1.00 93.75 95 GLY A N 1
ATOM 749 C CA . GLY A 1 95 ? 14.107 2.251 -11.384 1.00 93.75 95 GLY A CA 1
ATOM 750 C C . GLY A 1 95 ? 12.592 2.195 -11.620 1.00 93.75 95 GLY A C 1
ATOM 751 O O . GLY A 1 95 ? 12.071 3.087 -12.283 1.00 93.75 95 GLY A O 1
ATOM 752 N N . ILE A 1 96 ? 11.874 1.189 -11.100 1.00 96.56 96 ILE A N 1
ATOM 753 C CA . ILE A 1 96 ? 10.401 1.121 -11.188 1.00 96.56 96 ILE A CA 1
ATOM 754 C C . ILE A 1 96 ? 9.729 0.680 -9.885 1.00 96.56 96 ILE A C 1
ATOM 756 O O . ILE A 1 96 ? 10.120 -0.313 -9.273 1.00 96.56 96 ILE A O 1
ATOM 760 N N . GLY A 1 97 ? 8.693 1.405 -9.483 1.00 95.94 97 GLY A N 1
ATOM 761 C CA . GLY A 1 97 ? 7.788 1.059 -8.392 1.00 95.94 97 GLY A CA 1
ATOM 762 C C . GLY A 1 97 ? 6.365 1.465 -8.755 1.00 95.94 97 GLY A C 1
ATOM 763 O O . GLY A 1 97 ? 6.163 2.267 -9.668 1.00 95.94 97 GLY A O 1
ATOM 764 N N . TRP A 1 98 ? 5.404 0.897 -8.042 1.00 96.62 98 TRP A N 1
ATOM 765 C CA . TRP A 1 98 ? 3.978 1.103 -8.246 1.00 96.62 98 TRP A CA 1
ATOM 766 C C . TRP A 1 98 ? 3.339 1.490 -6.917 1.00 96.62 98 TRP A C 1
ATOM 768 O O . TRP A 1 98 ? 3.704 0.945 -5.878 1.00 96.62 98 TRP A O 1
ATOM 778 N N . CYS A 1 99 ? 2.390 2.417 -6.959 1.00 97.00 99 CYS A N 1
ATOM 779 C CA . CYS A 1 99 ? 1.492 2.721 -5.853 1.00 97.00 99 CYS A CA 1
ATOM 780 C C . CYS A 1 99 ? 0.077 2.716 -6.421 1.00 97.00 99 CYS A C 1
ATOM 782 O O . CYS A 1 99 ? -0.167 3.341 -7.454 1.00 97.00 99 CYS A O 1
ATOM 784 N N . VAL A 1 100 ? -0.815 1.961 -5.794 1.00 96.12 100 VAL A N 1
ATOM 785 C CA . VAL A 1 100 ? -2.193 1.774 -6.242 1.00 96.12 100 VAL A CA 1
ATOM 786 C C . VAL A 1 100 ? -3.114 2.190 -5.109 1.00 96.12 100 VAL A C 1
ATOM 788 O O . VAL A 1 100 ? -2.897 1.796 -3.963 1.00 96.12 100 VAL A O 1
ATOM 791 N N . TRP A 1 101 ? -4.137 2.970 -5.438 1.00 96.94 101 TRP A N 1
ATOM 792 C CA . TRP A 1 101 ? -5.232 3.318 -4.538 1.00 96.94 101 TRP A CA 1
ATOM 793 C C . TRP A 1 101 ? -6.427 2.412 -4.805 1.00 96.94 101 TRP A C 1
ATOM 795 O O . TRP A 1 101 ? -6.634 1.971 -5.937 1.00 96.94 101 TRP A O 1
ATOM 805 N N . ARG A 1 102 ? -7.196 2.115 -3.756 1.00 95.88 102 ARG A N 1
ATOM 806 C CA . ARG A 1 102 ? -8.368 1.239 -3.833 1.00 95.88 102 ARG A CA 1
ATOM 807 C C . ARG A 1 102 ? -9.461 1.861 -4.700 1.00 95.88 102 ARG A C 1
ATOM 809 O O . ARG A 1 102 ? -10.026 1.181 -5.554 1.00 95.88 102 ARG A O 1
ATOM 816 N N . THR A 1 103 ? -9.765 3.130 -4.457 1.00 93.44 103 THR A N 1
ATOM 817 C CA . THR A 1 103 ? -10.781 3.905 -5.174 1.00 93.44 103 THR A CA 1
ATOM 818 C C . THR A 1 103 ? -10.242 5.282 -5.554 1.00 93.44 103 THR A C 1
ATOM 820 O O . THR A 1 103 ? -9.146 5.662 -5.135 1.00 93.44 103 THR A O 1
ATOM 823 N N . LYS A 1 104 ? -10.988 6.029 -6.378 1.00 93.25 104 LYS A N 1
ATOM 824 C CA . LYS A 1 104 ? -10.580 7.383 -6.772 1.00 93.25 104 LYS A CA 1
ATOM 825 C C . LYS A 1 104 ? -10.603 8.320 -5.561 1.00 93.25 104 LYS A C 1
ATOM 827 O O . LYS A 1 104 ? -9.732 9.166 -5.429 1.00 93.25 104 LYS A O 1
ATOM 832 N N . GLU A 1 105 ? -11.567 8.125 -4.670 1.00 94.75 105 GLU A N 1
ATOM 833 C CA . GLU A 1 105 ? -11.787 8.923 -3.467 1.00 94.75 105 GLU A CA 1
ATOM 834 C C . GLU A 1 105 ? -10.620 8.827 -2.470 1.00 94.75 105 GLU A C 1
ATOM 836 O O . GLU A 1 105 ? -10.409 9.744 -1.682 1.00 94.75 105 GLU A O 1
ATOM 841 N N . ASP A 1 106 ? -9.826 7.751 -2.530 1.00 94.31 106 ASP A N 1
ATOM 842 C CA . ASP A 1 106 ? -8.642 7.564 -1.681 1.00 94.31 106 ASP A CA 1
ATOM 843 C C . ASP A 1 106 ? -7.421 8.388 -2.149 1.00 94.31 106 ASP A C 1
ATOM 845 O O . ASP A 1 106 ? -6.394 8.412 -1.463 1.00 94.31 106 ASP A O 1
ATOM 849 N N . LEU A 1 107 ? -7.503 9.049 -3.311 1.00 95.38 107 LEU A N 1
ATOM 850 C CA . LEU A 1 107 ? -6.491 9.972 -3.824 1.00 95.38 107 LEU A CA 1
ATOM 851 C C . LEU A 1 107 ? -7.106 11.374 -3.974 1.00 95.38 107 LEU A C 1
ATOM 853 O O . LEU A 1 107 ? -7.848 11.605 -4.928 1.00 95.38 107 LEU A O 1
ATOM 857 N N . PRO A 1 108 ? -6.785 12.322 -3.074 1.00 94.75 108 PRO A N 1
ATOM 858 C CA . PRO A 1 108 ? -7.331 13.673 -3.144 1.00 94.75 108 PRO A CA 1
ATOM 859 C C . PRO A 1 108 ? -7.032 14.357 -4.488 1.00 94.75 108 PRO A C 1
ATOM 861 O O . PRO A 1 108 ? -5.873 14.432 -4.910 1.00 94.75 108 PRO A O 1
ATOM 864 N N . ASP A 1 109 ? -8.080 14.852 -5.158 1.00 93.38 109 ASP A N 1
ATOM 865 C CA . ASP A 1 109 ? -8.001 15.436 -6.506 1.00 93.38 109 ASP A CA 1
ATOM 866 C C . ASP A 1 109 ? -7.038 16.645 -6.546 1.00 93.38 109 ASP A C 1
ATOM 868 O O . ASP A 1 109 ? -6.376 16.879 -7.554 1.00 93.38 109 ASP A O 1
ATOM 872 N N . GLU A 1 110 ? -6.882 17.387 -5.445 1.00 94.94 110 GLU A N 1
ATOM 873 C CA . GLU A 1 110 ? -5.958 18.524 -5.335 1.00 94.94 110 GLU A CA 1
ATOM 874 C C . GLU A 1 110 ? -4.472 18.143 -5.411 1.00 94.94 110 GLU A C 1
ATOM 876 O O . GLU A 1 110 ? -3.621 19.008 -5.628 1.00 94.94 110 GLU A O 1
ATOM 881 N N . LEU A 1 111 ? -4.146 16.859 -5.235 1.00 94.12 111 LEU A N 1
ATOM 882 C CA . LEU A 1 111 ? -2.790 16.343 -5.404 1.00 94.12 111 LEU A CA 1
ATOM 883 C C . LEU A 1 111 ? -2.484 15.982 -6.863 1.00 94.12 111 LEU A C 1
ATOM 885 O O . LEU A 1 111 ? -1.319 15.775 -7.213 1.00 94.12 111 LEU A O 1
ATOM 889 N N . ILE A 1 112 ? -3.510 15.894 -7.713 1.00 92.38 112 ILE A N 1
ATOM 890 C CA . ILE A 1 112 ? -3.389 15.490 -9.109 1.00 92.38 112 ILE A CA 1
ATOM 891 C C . ILE A 1 112 ? -3.106 16.722 -9.968 1.00 92.38 112 ILE A C 1
ATOM 893 O O . ILE A 1 112 ? -3.865 17.690 -10.008 1.00 92.38 112 ILE A O 1
ATOM 897 N N . PHE A 1 113 ? -2.008 16.670 -10.716 1.00 90.06 113 PHE A N 1
ATOM 898 C CA . PHE A 1 113 ? -1.700 17.676 -11.722 1.00 90.06 113 PHE A CA 1
ATOM 899 C C . PHE A 1 113 ? -2.249 17.235 -13.074 1.00 90.06 113 PHE A C 1
ATOM 901 O O . PHE A 1 113 ? -2.067 16.097 -13.492 1.00 90.06 113 PHE A O 1
ATOM 908 N N . HIS A 1 114 ? -2.879 18.159 -13.785 1.00 86.50 114 HIS A N 1
ATOM 909 C CA . HIS A 1 114 ? -3.458 17.920 -15.102 1.00 86.50 114 HIS A CA 1
ATOM 910 C C . HIS A 1 114 ? -2.534 18.498 -16.175 1.00 86.50 114 HIS A C 1
ATOM 912 O O . HIS A 1 114 ? -2.367 19.717 -16.279 1.00 86.50 114 HIS A O 1
ATOM 918 N N . ILE A 1 115 ? -1.864 17.623 -16.932 1.00 84.25 115 ILE A N 1
ATOM 919 C CA . ILE A 1 115 ? -0.941 18.015 -18.003 1.00 84.25 115 ILE A CA 1
ATOM 920 C C . ILE A 1 115 ? -1.628 17.806 -19.344 1.00 84.25 115 ILE A C 1
ATOM 922 O O . ILE A 1 115 ? -2.192 16.751 -19.609 1.00 84.25 115 ILE A O 1
ATOM 926 N N . ASN A 1 116 ? -1.515 18.788 -20.233 1.00 75.50 116 ASN A N 1
ATOM 927 C CA . ASN A 1 116 ? -1.973 18.634 -21.605 1.00 75.50 116 ASN A CA 1
ATOM 928 C C . ASN A 1 116 ? -0.842 18.055 -22.468 1.00 75.50 116 ASN A C 1
ATOM 930 O O . ASN A 1 116 ? 0.030 18.787 -22.944 1.00 75.50 116 ASN A O 1
ATOM 934 N N . TYR A 1 117 ? -0.830 16.733 -22.634 1.00 61.44 117 TYR A N 1
ATOM 935 C CA . TYR A 1 117 ? 0.092 16.050 -23.538 1.00 61.44 117 TYR A CA 1
ATOM 936 C C . TYR A 1 117 ? -0.684 15.609 -24.781 1.00 61.44 117 TYR A C 1
ATOM 938 O O . TYR A 1 117 ? -1.703 14.932 -24.683 1.00 61.44 117 TYR A O 1
ATOM 946 N N . LEU A 1 118 ? -0.220 16.039 -25.959 1.00 59.03 118 LEU A N 1
ATOM 947 C CA . LEU A 1 118 ? -0.824 15.745 -27.271 1.00 59.03 118 LEU A CA 1
ATOM 948 C C . LEU A 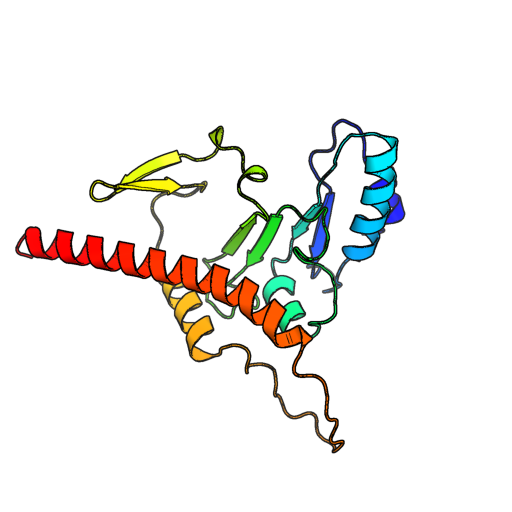1 118 ? -2.282 16.212 -27.464 1.00 59.03 118 LEU A C 1
ATOM 950 O O . LEU A 1 118 ? -2.969 15.734 -28.362 1.00 59.03 118 LEU A O 1
ATOM 954 N N . GLY A 1 119 ? -2.731 17.207 -26.694 1.00 73.38 119 GLY A N 1
ATOM 955 C CA . GLY A 1 119 ? -4.055 17.820 -26.849 1.00 73.38 119 GLY A CA 1
ATOM 956 C C . GLY A 1 119 ? -5.144 17.206 -25.967 1.00 73.38 119 GLY A C 1
ATOM 957 O O . GLY A 1 119 ? -6.282 17.671 -26.023 1.00 73.38 119 GLY A O 1
ATOM 958 N N . SER A 1 120 ? -4.804 16.206 -25.151 1.00 73.12 120 SER A N 1
ATOM 959 C CA . SER A 1 120 ? -5.690 15.586 -24.163 1.00 73.12 120 SER A CA 1
ATOM 960 C C . SER A 1 120 ? -5.174 15.789 -22.741 1.00 73.12 120 SER A C 1
ATOM 962 O O . SER A 1 120 ? -3.965 15.854 -22.506 1.00 73.12 120 SER A O 1
ATOM 964 N N . ASP A 1 121 ? -6.106 15.858 -21.795 1.00 80.88 121 ASP A N 1
ATOM 965 C CA . ASP A 1 121 ? -5.805 15.910 -20.369 1.00 80.88 121 ASP A CA 1
ATOM 966 C C . ASP A 1 121 ? -5.196 14.586 -19.881 1.00 80.88 121 ASP A C 1
ATOM 968 O O . ASP A 1 121 ? -5.740 13.511 -20.137 1.00 80.88 121 ASP A O 1
ATOM 972 N N . GLN A 1 122 ? -4.062 14.668 -19.189 1.00 79.75 122 GLN A N 1
ATOM 973 C CA . GLN A 1 122 ? -3.385 13.536 -18.568 1.00 79.75 122 GLN A CA 1
ATOM 974 C C . GLN A 1 122 ? -3.190 13.816 -17.071 1.00 79.75 122 GLN A C 1
ATOM 976 O O . GLN A 1 122 ? -2.359 14.664 -16.716 1.00 79.75 122 GLN A O 1
ATOM 981 N N . PRO A 1 123 ? -3.918 13.107 -16.185 1.00 85.81 123 PRO A N 1
ATOM 982 C CA . PRO A 1 123 ? -3.736 13.240 -14.749 1.00 85.81 123 PRO A CA 1
ATOM 983 C C . PRO A 1 123 ? -2.401 12.614 -14.341 1.00 85.81 123 PRO A C 1
ATOM 985 O O . PRO A 1 123 ? -2.101 11.463 -14.667 1.00 85.81 123 PRO A O 1
ATOM 988 N N . THR A 1 124 ? -1.590 13.371 -13.612 1.00 86.19 124 THR A N 1
ATOM 989 C CA . THR A 1 124 ? -0.295 12.928 -13.112 1.00 86.19 124 THR A CA 1
ATOM 990 C C . THR A 1 124 ? -0.192 13.148 -11.609 1.00 86.19 124 THR A C 1
ATOM 992 O O . THR A 1 124 ? -0.467 14.229 -11.090 1.00 86.19 124 THR A O 1
ATOM 995 N N . PHE A 1 125 ? 0.243 12.106 -10.907 1.00 92.19 125 PHE A N 1
ATOM 996 C CA . PHE A 1 125 ? 0.549 12.147 -9.484 1.00 92.19 125 PHE A CA 1
ATOM 997 C C . PHE A 1 125 ? 1.932 11.532 -9.260 1.00 92.19 125 PHE A C 1
ATOM 999 O O . PHE A 1 125 ? 2.112 10.317 -9.188 1.00 92.19 125 PHE A O 1
ATOM 1006 N N . THR A 1 126 ? 2.956 12.382 -9.262 1.00 90.56 126 THR A N 1
ATOM 1007 C CA . THR A 1 126 ? 4.362 11.975 -9.169 1.00 90.56 126 THR A CA 1
ATOM 1008 C C . THR A 1 126 ? 5.200 13.127 -8.639 1.00 90.56 126 THR A C 1
ATOM 1010 O O . THR A 1 126 ? 4.987 14.279 -8.998 1.00 90.56 126 THR A O 1
ATOM 1013 N N . LEU A 1 127 ? 6.206 12.803 -7.826 1.00 91.69 127 LEU A N 1
ATOM 1014 C CA . LEU A 1 127 ? 7.235 13.760 -7.406 1.00 91.69 127 LEU A CA 1
ATOM 1015 C C . LEU A 1 127 ? 8.275 14.018 -8.507 1.00 91.69 127 LEU A C 1
ATOM 1017 O O . LEU A 1 127 ? 8.917 15.062 -8.539 1.00 91.69 127 LEU A O 1
ATOM 1021 N N . ASN A 1 128 ? 8.466 13.047 -9.403 1.00 89.81 128 ASN A N 1
ATOM 1022 C CA . ASN A 1 128 ? 9.418 13.128 -10.506 1.00 89.81 128 ASN A CA 1
ATOM 1023 C C . ASN A 1 128 ? 8.740 13.658 -11.772 1.00 89.81 128 ASN A C 1
ATOM 1025 O O . ASN A 1 128 ? 7.581 13.333 -12.030 1.00 89.81 128 ASN A O 1
ATOM 1029 N N . PHE A 1 129 ? 9.499 14.375 -12.599 1.00 87.19 129 PHE A N 1
ATOM 1030 C CA . PHE A 1 129 ? 9.076 14.787 -13.937 1.00 87.19 129 PHE A CA 1
ATOM 1031 C C . PHE A 1 129 ? 9.745 13.898 -15.000 1.00 87.19 129 PHE A C 1
ATOM 1033 O O . PHE A 1 129 ? 9.420 12.715 -15.109 1.00 87.19 129 PHE A O 1
ATOM 1040 N N . SER A 1 130 ? 10.724 14.422 -15.741 1.00 89.50 130 SER A N 1
ATOM 1041 C CA . SER A 1 130 ? 11.467 13.667 -16.754 1.00 89.50 130 SER A CA 1
ATOM 1042 C C . SER A 1 130 ? 12.198 12.462 -16.154 1.00 89.50 130 SER A C 1
ATOM 1044 O O . SER A 1 130 ? 13.017 12.606 -15.247 1.00 89.50 130 SER A O 1
ATOM 1046 N N . LYS A 1 131 ? 11.934 11.270 -16.697 1.00 91.69 131 LYS A N 1
ATOM 1047 C CA . LYS A 1 131 ? 12.575 10.005 -16.312 1.00 91.69 131 LYS A CA 1
ATOM 1048 C C . LYS A 1 131 ? 12.598 9.025 -17.486 1.00 91.69 131 LYS A C 1
ATOM 1050 O O . LYS A 1 131 ? 11.839 9.177 -18.440 1.00 91.69 131 LYS A O 1
ATOM 1055 N N . GLY A 1 132 ? 13.460 8.012 -17.409 1.00 90.12 132 GLY A N 1
ATOM 1056 C CA . GLY A 1 132 ? 13.482 6.924 -18.389 1.00 90.12 132 GLY A CA 1
ATOM 1057 C C . GLY A 1 132 ? 12.219 6.059 -18.317 1.00 90.12 132 GLY A C 1
ATOM 1058 O O . GLY A 1 132 ? 11.708 5.789 -17.232 1.00 90.12 132 GLY A O 1
ATOM 1059 N N . SER A 1 133 ? 11.727 5.602 -19.470 1.00 94.69 133 SER A N 1
ATOM 1060 C CA . SER A 1 133 ? 10.559 4.710 -19.585 1.00 94.69 133 SER A CA 1
ATOM 1061 C C . SER A 1 133 ? 10.930 3.230 -19.734 1.00 94.69 133 SER A C 1
ATOM 1063 O O . SER A 1 133 ? 10.053 2.366 -19.697 1.00 94.69 133 SER A O 1
ATOM 1065 N N . SER A 1 134 ? 12.224 2.912 -19.858 1.00 93.75 134 SER A N 1
ATOM 1066 C CA . SER A 1 134 ? 12.728 1.550 -20.077 1.00 93.75 134 SER A CA 1
ATOM 1067 C C . SER A 1 134 ? 12.243 0.552 -19.031 1.00 93.75 134 SER A C 1
ATOM 1069 O O . SER A 1 134 ? 11.886 -0.567 -19.380 1.00 93.75 134 SER A O 1
ATOM 1071 N N . GLN A 1 135 ? 12.187 0.944 -17.758 1.00 91.56 135 GLN A N 1
ATOM 1072 C CA . GLN A 1 135 ? 11.789 0.050 -16.675 1.00 91.56 135 GLN A CA 1
ATOM 1073 C C . GLN A 1 135 ? 10.279 -0.214 -16.665 1.00 91.56 135 GLN A C 1
ATOM 1075 O O . GLN A 1 135 ? 9.868 -1.310 -16.299 1.00 91.56 135 GLN A O 1
ATOM 1080 N N . VAL A 1 136 ? 9.454 0.738 -17.114 1.00 92.75 136 VAL A N 1
ATOM 1081 C CA . VAL A 1 136 ? 8.011 0.506 -17.306 1.00 92.75 136 VAL A CA 1
ATOM 1082 C C . VAL A 1 136 ? 7.800 -0.509 -18.432 1.00 92.75 136 VAL A C 1
ATOM 1084 O O . VAL A 1 136 ? 7.061 -1.475 -18.259 1.00 92.75 136 VAL A O 1
ATOM 1087 N N . ILE A 1 137 ? 8.517 -0.347 -19.550 1.00 92.56 137 ILE A N 1
ATOM 1088 C CA . ILE A 1 137 ? 8.474 -1.281 -20.687 1.00 92.56 137 ILE A CA 1
ATOM 1089 C C . ILE A 1 137 ? 8.965 -2.672 -20.267 1.00 92.56 137 ILE A C 1
ATOM 1091 O O . ILE A 1 137 ? 8.335 -3.676 -20.588 1.00 92.56 137 ILE A O 1
ATOM 1095 N N . ALA A 1 138 ? 10.066 -2.742 -19.518 1.00 87.00 138 ALA A N 1
ATOM 1096 C CA . ALA A 1 138 ? 10.598 -3.998 -19.007 1.00 87.00 138 ALA A CA 1
ATOM 1097 C C . ALA A 1 138 ? 9.630 -4.669 -18.023 1.00 87.00 138 ALA A C 1
ATOM 1099 O O . ALA A 1 138 ? 9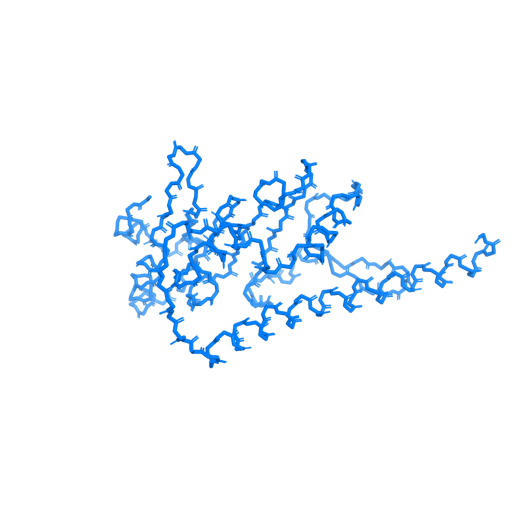.441 -5.879 -18.103 1.00 87.00 138 ALA A O 1
ATOM 1100 N N . GLN A 1 139 ? 8.969 -3.907 -17.142 1.00 90.88 139 GLN A N 1
ATOM 1101 C CA . GLN A 1 139 ? 7.944 -4.466 -16.260 1.00 90.88 139 GLN A CA 1
ATOM 1102 C C . GLN A 1 139 ? 6.793 -5.060 -17.062 1.00 90.88 139 GLN A C 1
ATOM 1104 O O . GLN A 1 139 ? 6.364 -6.174 -16.769 1.00 90.88 139 GLN A O 1
ATOM 1109 N N . TYR A 1 140 ? 6.326 -4.345 -18.087 1.00 92.00 140 TYR A N 1
ATOM 1110 C CA . TYR A 1 140 ? 5.283 -4.846 -18.969 1.00 92.00 140 TYR A CA 1
ATOM 1111 C C . TYR A 1 140 ? 5.710 -6.137 -19.675 1.00 92.00 140 TYR A C 1
ATOM 1113 O O . TYR A 1 140 ? 4.968 -7.117 -19.645 1.00 92.00 140 TYR A O 1
ATOM 1121 N N . TYR A 1 141 ? 6.935 -6.176 -20.214 1.00 86.62 141 TYR A N 1
ATOM 1122 C CA . TYR A 1 141 ? 7.517 -7.385 -20.797 1.00 86.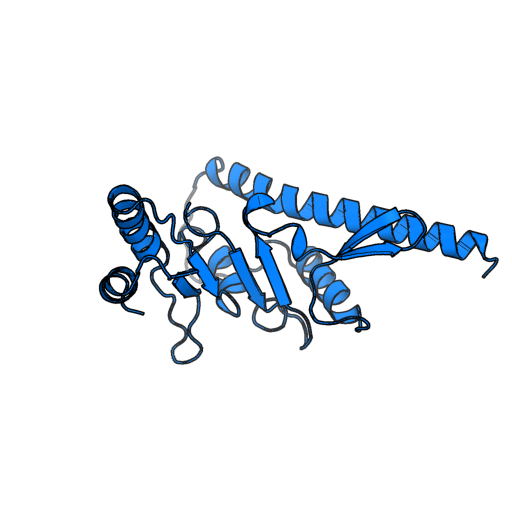62 141 TYR A CA 1
ATOM 1123 C C . TYR A 1 141 ? 7.495 -8.555 -19.809 1.00 86.62 141 TYR A C 1
ATOM 1125 O O . TYR A 1 141 ? 7.001 -9.618 -20.167 1.00 86.62 141 TYR A O 1
ATOM 1133 N N . GLN A 1 142 ? 7.964 -8.368 -18.569 1.00 82.94 142 GLN A N 1
ATOM 1134 C CA . GLN A 1 142 ? 7.976 -9.442 -17.571 1.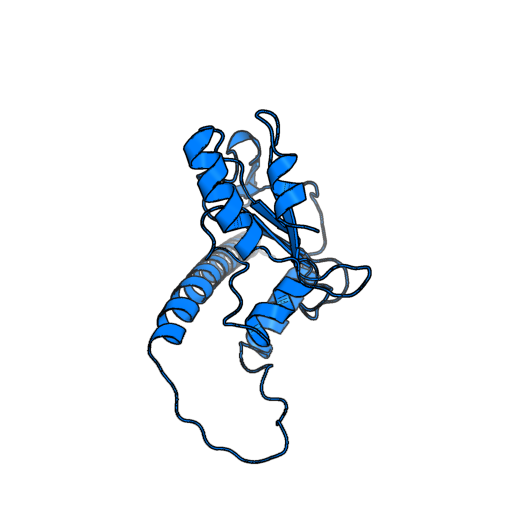00 82.94 142 GLN A CA 1
ATOM 1135 C C . GLN A 1 142 ? 6.567 -9.974 -17.300 1.00 82.94 142 GLN A C 1
ATOM 1137 O O . GLN A 1 142 ? 6.370 -11.185 -17.291 1.00 82.94 142 GLN A O 1
ATOM 1142 N N . LEU A 1 143 ? 5.577 -9.089 -17.161 1.00 83.75 143 LEU A N 1
ATOM 1143 C CA . LEU A 1 143 ? 4.189 -9.480 -16.908 1.00 83.75 143 LEU A CA 1
ATOM 1144 C C . LEU A 1 143 ? 3.599 -10.314 -18.056 1.00 83.75 143 LEU A C 1
ATOM 1146 O O . LEU A 1 143 ? 3.053 -11.385 -17.803 1.00 83.75 143 LEU A O 1
ATOM 1150 N N . ILE A 1 144 ? 3.752 -9.889 -19.316 1.00 84.81 144 ILE A N 1
ATOM 1151 C CA . ILE A 1 144 ? 3.213 -10.643 -20.467 1.00 84.81 144 ILE A CA 1
ATOM 1152 C C . ILE A 1 144 ? 4.010 -11.912 -20.781 1.00 84.81 144 ILE A C 1
ATOM 1154 O O . ILE A 1 144 ? 3.459 -12.884 -21.289 1.00 84.81 144 ILE A O 1
ATOM 1158 N N . ARG A 1 145 ? 5.316 -11.907 -20.504 1.00 80.19 145 ARG A N 1
ATOM 1159 C CA . ARG A 1 145 ? 6.228 -13.015 -20.806 1.00 80.19 145 ARG A CA 1
ATOM 1160 C C . ARG A 1 145 ? 6.103 -14.159 -19.805 1.00 80.19 145 ARG A C 1
ATOM 1162 O O . ARG A 1 145 ? 6.460 -15.292 -20.135 1.00 80.19 145 ARG A O 1
ATOM 1169 N N . HIS A 1 146 ? 5.686 -13.859 -18.583 1.00 77.56 146 HIS A N 1
ATOM 1170 C CA . HIS A 1 146 ? 5.619 -14.829 -17.501 1.00 77.56 146 HIS A CA 1
ATOM 1171 C C . HIS A 1 146 ? 4.186 -15.161 -17.073 1.00 77.56 146 HIS A C 1
ATOM 1173 O O . HIS A 1 146 ? 3.932 -16.296 -16.678 1.00 77.56 146 HIS A O 1
ATOM 1179 N N . GLY A 1 147 ? 3.248 -14.215 -17.186 1.00 76.31 147 GLY A N 1
ATOM 1180 C CA . GLY A 1 147 ? 1.871 -14.410 -16.735 1.00 76.31 147 GLY A CA 1
ATOM 1181 C C . GLY A 1 147 ? 1.790 -14.832 -15.262 1.00 76.31 147 GLY A C 1
ATOM 1182 O O . GLY A 1 147 ? 2.688 -14.555 -14.468 1.00 76.31 147 GLY A O 1
ATOM 1183 N N . LEU A 1 148 ? 0.712 -15.530 -14.899 1.00 68.94 148 LEU A N 1
ATOM 1184 C CA . LEU A 1 148 ? 0.558 -16.142 -13.571 1.00 68.94 148 LEU A CA 1
ATOM 1185 C C . LEU A 1 148 ? 1.246 -17.518 -13.456 1.00 68.94 148 LEU A C 1
ATOM 1187 O O . LEU A 1 148 ? 1.338 -18.059 -12.361 1.00 68.94 148 LEU A O 1
ATOM 1191 N N . GLU A 1 149 ? 1.763 -18.080 -14.556 1.00 54.94 149 GLU A N 1
ATOM 1192 C CA . GLU A 1 149 ? 2.330 -19.442 -14.617 1.00 54.94 149 GLU A CA 1
ATOM 1193 C C . GLU A 1 149 ? 3.700 -19.598 -13.927 1.00 54.94 149 GLU A C 1
ATOM 1195 O O . GLU A 1 149 ? 4.275 -20.686 -13.914 1.00 54.94 149 GLU A O 1
ATOM 1200 N N . VAL A 1 150 ? 4.243 -18.545 -13.311 1.00 51.97 150 VAL A N 1
ATOM 1201 C CA . VAL A 1 150 ? 5.576 -18.558 -12.669 1.00 51.97 150 VAL A CA 1
ATOM 1202 C C . VAL A 1 150 ? 5.672 -19.526 -11.478 1.00 51.97 150 VAL A C 1
ATOM 1204 O O . VAL A 1 150 ? 6.766 -19.781 -10.980 1.00 51.97 150 VAL A O 1
ATOM 1207 N N . THR A 1 151 ? 4.568 -20.116 -11.022 1.00 36.62 151 THR A N 1
ATOM 1208 C CA . THR A 1 151 ? 4.517 -20.865 -9.759 1.00 36.62 151 THR A CA 1
ATOM 1209 C C . THR A 1 151 ? 4.607 -22.382 -9.865 1.00 36.62 151 THR A C 1
ATOM 1211 O O . THR A 1 151 ? 4.711 -23.032 -8.829 1.00 36.62 151 THR A O 1
ATOM 1214 N N . SER A 1 152 ? 4.692 -22.992 -11.050 1.00 37.75 152 SER A N 1
ATOM 1215 C CA . SER A 1 152 ? 4.937 -24.441 -11.123 1.00 37.75 152 SER A CA 1
ATOM 1216 C C . SER A 1 152 ? 6.435 -24.778 -11.161 1.00 37.75 152 SER A C 1
ATOM 1218 O O . SER A 1 152 ? 6.929 -25.371 -12.121 1.00 37.75 152 SER A O 1
ATOM 1220 N N . LEU A 1 153 ? 7.188 -24.435 -10.111 1.00 34.25 153 LEU A N 1
ATOM 1221 C CA . LEU A 1 153 ? 8.382 -25.230 -9.810 1.00 34.25 153 LEU A CA 1
ATOM 1222 C C . LEU A 1 153 ? 7.879 -26.585 -9.290 1.00 34.25 153 LEU A C 1
ATOM 1224 O O . LEU A 1 153 ? 7.101 -26.602 -8.337 1.00 34.25 153 LEU A O 1
ATOM 1228 N N . PRO A 1 154 ? 8.249 -27.721 -9.910 1.00 34.81 154 PRO A N 1
ATOM 1229 C CA . PRO A 1 154 ? 7.663 -29.006 -9.566 1.00 34.81 154 PRO A CA 1
ATOM 1230 C C . PRO A 1 154 ? 7.995 -29.353 -8.116 1.00 34.81 154 PRO A C 1
ATOM 1232 O O . PRO A 1 154 ? 9.142 -29.657 -7.778 1.00 34.81 154 PRO A O 1
ATOM 1235 N N . HIS A 1 155 ? 6.972 -29.344 -7.264 1.00 35.88 155 HIS A N 1
ATOM 1236 C CA . HIS A 1 155 ? 7.022 -30.036 -5.990 1.00 35.88 155 HIS A CA 1
ATOM 1237 C C . HIS A 1 155 ? 7.237 -31.519 -6.315 1.00 35.88 155 HIS A C 1
ATOM 1239 O O . HIS A 1 155 ? 6.388 -32.184 -6.912 1.00 35.88 155 HIS A O 1
ATOM 1245 N N . ARG A 1 156 ? 8.429 -32.041 -6.017 1.00 37.62 156 ARG A N 1
ATOM 1246 C CA . ARG A 1 156 ? 8.688 -33.478 -6.103 1.00 37.62 156 ARG A CA 1
ATOM 1247 C C . ARG A 1 156 ? 7.841 -34.174 -5.042 1.00 37.62 156 ARG A C 1
ATOM 1249 O O . ARG A 1 156 ? 8.203 -34.146 -3.873 1.00 37.62 156 ARG A O 1
ATOM 1256 N N . SER A 1 157 ? 6.780 -34.833 -5.490 1.00 35.91 157 SER A N 1
ATOM 1257 C CA . SER A 1 157 ? 6.245 -36.141 -5.067 1.00 35.91 157 SER A CA 1
ATOM 1258 C C . SER A 1 157 ? 4.717 -36.118 -5.089 1.00 35.91 157 SER A C 1
ATOM 1260 O O . SER A 1 157 ? 4.089 -35.154 -4.672 1.00 35.91 157 SER A O 1
ATOM 1262 N N . GLY A 1 158 ? 4.151 -37.143 -5.726 1.00 40.66 158 GLY A N 1
ATOM 1263 C CA . GLY A 1 158 ? 2.804 -37.120 -6.273 1.00 40.66 158 GLY A CA 1
ATOM 1264 C C . GLY A 1 158 ? 1.689 -37.046 -5.239 1.00 40.66 158 GLY A C 1
ATOM 1265 O O . GLY A 1 158 ? 1.626 -37.857 -4.321 1.00 40.66 158 GLY A O 1
ATOM 1266 N N . GLN A 1 159 ? 0.758 -36.136 -5.494 1.00 33.09 159 GLN A N 1
ATOM 1267 C CA . GLN A 1 159 ? -0.634 -36.255 -5.092 1.00 33.09 159 GLN A CA 1
ATOM 1268 C C . GLN A 1 159 ? -1.458 -35.414 -6.073 1.00 33.09 159 GLN A C 1
ATOM 1270 O O . GLN A 1 159 ? -1.225 -34.216 -6.221 1.00 33.09 159 GLN A O 1
ATOM 1275 N N . GLU A 1 160 ? -2.332 -36.073 -6.834 1.00 39.72 160 GLU A N 1
ATOM 1276 C CA . GLU A 1 160 ? -3.380 -35.399 -7.601 1.00 39.72 160 GLU A CA 1
ATOM 1277 C C . GLU A 1 160 ? -4.365 -34.799 -6.603 1.00 39.72 160 GLU A C 1
ATOM 1279 O O . GLU A 1 160 ? -4.893 -35.546 -5.785 1.00 39.72 160 GLU A O 1
ATOM 1284 N N . ASP A 1 161 ? -4.646 -33.499 -6.690 1.00 37.03 161 ASP A N 1
ATOM 1285 C CA . ASP A 1 161 ? -5.814 -32.929 -6.028 1.00 37.03 161 ASP A CA 1
ATOM 1286 C C . ASP A 1 161 ? -6.573 -31.990 -6.968 1.00 37.03 161 ASP A C 1
ATOM 1288 O O . ASP A 1 161 ? -6.054 -31.050 -7.571 1.00 37.03 161 ASP A O 1
ATOM 1292 N N . SER A 1 162 ? -7.848 -32.324 -7.113 1.00 43.38 162 SER A N 1
ATOM 1293 C CA . SER A 1 162 ? -8.862 -31.679 -7.926 1.00 43.38 162 SER A CA 1
ATOM 1294 C C . SER A 1 162 ? -9.563 -30.578 -7.130 1.00 43.38 162 SER A C 1
ATOM 1296 O O . SER A 1 162 ? -10.376 -30.901 -6.268 1.00 43.38 162 SER A O 1
ATOM 1298 N N . PHE A 1 163 ? -9.341 -29.295 -7.441 1.00 36.97 163 PHE A N 1
ATOM 1299 C CA . PHE A 1 163 ? -10.102 -28.206 -6.811 1.00 36.97 163 PHE A CA 1
ATOM 1300 C C . PHE A 1 163 ? -10.451 -27.052 -7.778 1.00 36.97 163 PHE A C 1
ATOM 1302 O O . PHE A 1 163 ? -9.590 -26.423 -8.376 1.00 36.97 163 PHE A O 1
ATOM 1309 N N . GLY A 1 164 ? -11.762 -26.804 -7.935 1.00 35.75 164 GLY A N 1
ATOM 1310 C CA . GLY A 1 164 ? -12.361 -25.493 -7.630 1.00 35.75 164 GLY A CA 1
ATOM 1311 C C . GLY A 1 164 ? -12.318 -24.315 -8.620 1.00 35.75 164 GLY A C 1
ATOM 1312 O O . GLY A 1 164 ? -12.060 -23.208 -8.177 1.00 35.75 164 GLY A O 1
ATOM 1313 N N . LYS A 1 165 ? -12.713 -24.462 -9.895 1.00 39.22 165 LYS A N 1
ATOM 1314 C CA . LYS A 1 165 ? -12.756 -23.384 -10.933 1.00 39.22 165 LYS A CA 1
ATOM 1315 C C . LYS A 1 165 ? -13.611 -22.111 -10.650 1.00 39.22 165 LYS A C 1
ATOM 1317 O O . LYS A 1 165 ? -13.791 -21.286 -11.545 1.00 39.22 165 LYS A O 1
ATOM 1322 N N . GLY A 1 166 ? -14.200 -21.944 -9.465 1.00 32.44 166 GLY A N 1
ATOM 1323 C CA . GLY A 1 166 ? -15.224 -20.920 -9.195 1.00 32.44 166 GLY A CA 1
ATOM 1324 C C . GLY A 1 166 ? -14.703 -19.575 -8.675 1.00 32.44 166 GLY A C 1
ATOM 1325 O O . GLY A 1 166 ? -15.081 -18.532 -9.205 1.00 32.44 166 GLY A O 1
ATOM 1326 N N . ALA A 1 167 ? -13.848 -19.588 -7.650 1.00 33.66 167 ALA A N 1
ATOM 1327 C CA . ALA A 1 167 ? -13.381 -18.372 -6.971 1.00 33.66 167 ALA A CA 1
ATOM 1328 C C . ALA A 1 167 ? -12.222 -17.686 -7.721 1.00 33.66 167 ALA A C 1
ATOM 1330 O O . ALA A 1 167 ? -12.202 -16.459 -7.837 1.00 33.66 167 ALA A O 1
ATOM 1331 N N . ASP A 1 168 ? -11.348 -18.483 -8.344 1.00 37.59 168 ASP A N 1
ATOM 1332 C CA . ASP A 1 168 ? -10.223 -18.013 -9.164 1.00 37.59 168 ASP A CA 1
ATOM 1333 C C . ASP A 1 168 ? -10.682 -17.108 -10.311 1.00 37.59 168 ASP A C 1
ATOM 1335 O O . ASP A 1 168 ? -10.047 -16.106 -10.631 1.00 37.59 168 ASP A O 1
ATOM 1339 N N . THR A 1 169 ? -11.840 -17.406 -10.904 1.00 32.03 169 THR A N 1
ATOM 1340 C CA . THR A 1 169 ? -12.357 -16.666 -12.061 1.00 32.03 169 THR A CA 1
ATOM 1341 C C . THR A 1 169 ? -12.746 -15.226 -11.703 1.00 32.03 169 THR A C 1
ATOM 1343 O O . THR A 1 169 ? -12.560 -14.327 -12.521 1.00 32.03 169 THR A O 1
ATOM 1346 N N . ILE A 1 170 ? -13.240 -14.975 -10.485 1.00 30.56 170 ILE A N 1
ATOM 1347 C CA . ILE A 1 170 ? -13.669 -13.637 -10.039 1.00 30.56 170 ILE A CA 1
ATOM 1348 C C . ILE A 1 170 ? -12.448 -12.776 -9.676 1.00 30.56 170 ILE A C 1
ATOM 1350 O O . ILE A 1 170 ? -12.388 -11.606 -10.057 1.00 30.56 170 ILE A O 1
ATOM 1354 N N . TYR A 1 171 ? -11.438 -13.367 -9.028 1.00 32.56 171 TYR A N 1
ATOM 1355 C CA . TYR A 1 171 ? -10.176 -12.692 -8.696 1.00 32.56 171 TYR A CA 1
ATOM 1356 C C . TYR A 1 171 ? -9.348 -12.342 -9.932 1.00 32.56 171 TYR A C 1
ATOM 1358 O O . TYR A 1 171 ? -8.867 -11.213 -10.075 1.00 32.56 171 TYR A O 1
ATOM 1366 N N . ILE A 1 172 ? -9.255 -13.288 -10.871 1.00 40.00 172 ILE A N 1
ATOM 1367 C CA . ILE A 1 172 ? -8.651 -13.064 -12.182 1.00 40.00 172 ILE A CA 1
ATOM 1368 C C . ILE A 1 172 ? -9.412 -11.949 -12.904 1.00 40.00 172 ILE A C 1
ATOM 1370 O O . ILE A 1 172 ? -8.775 -11.060 -13.455 1.00 40.00 172 ILE A O 1
ATOM 1374 N N . HIS A 1 173 ? -10.746 -11.908 -12.873 1.00 30.89 173 HIS A N 1
ATOM 1375 C CA . HIS A 1 173 ? -11.494 -10.882 -13.603 1.00 30.89 173 HIS A CA 1
ATOM 1376 C C . HIS A 1 173 ? -11.175 -9.453 -13.143 1.00 30.89 173 HIS A C 1
ATOM 1378 O O . HIS A 1 173 ? -10.943 -8.596 -13.990 1.00 30.89 173 HIS A O 1
ATOM 1384 N N . THR A 1 174 ? -11.092 -9.194 -11.838 1.00 36.00 174 THR A N 1
ATOM 1385 C CA . THR A 1 174 ? -10.902 -7.833 -11.304 1.00 36.00 174 THR A CA 1
ATOM 1386 C C . THR A 1 174 ? -9.481 -7.306 -11.527 1.00 36.00 174 THR A C 1
ATOM 1388 O O . THR A 1 174 ? -9.307 -6.176 -11.984 1.00 36.00 174 THR A O 1
ATOM 1391 N N . ILE A 1 175 ? -8.453 -8.132 -11.293 1.00 44.53 175 ILE A N 1
ATOM 1392 C CA . ILE A 1 175 ? -7.051 -7.746 -11.543 1.00 44.53 175 ILE A CA 1
ATOM 1393 C C . ILE A 1 175 ? -6.786 -7.649 -13.049 1.00 44.53 175 ILE A C 1
ATOM 1395 O O . ILE A 1 175 ? -6.144 -6.705 -13.507 1.00 44.53 175 ILE A O 1
ATOM 1399 N N . THR A 1 176 ? -7.330 -8.575 -13.843 1.00 40.16 176 THR A N 1
ATOM 1400 C CA . THR A 1 176 ? -7.152 -8.560 -15.301 1.00 40.16 176 THR A CA 1
ATOM 1401 C C . THR A 1 176 ? -7.959 -7.444 -15.962 1.00 40.16 176 THR A C 1
ATOM 1403 O O . THR A 1 176 ? -7.505 -6.924 -16.972 1.00 40.16 176 THR A O 1
ATOM 1406 N N . GLN A 1 177 ? -9.109 -7.025 -15.415 1.00 38.88 177 GLN A N 1
ATOM 1407 C CA . GLN A 1 177 ? -9.820 -5.825 -15.877 1.00 38.88 177 GLN A CA 1
ATOM 1408 C C . GLN A 1 177 ? -9.048 -4.552 -15.538 1.00 38.88 177 GLN A C 1
ATOM 1410 O O . GLN A 1 177 ? -8.840 -3.733 -16.426 1.00 38.88 177 GLN A O 1
ATOM 1415 N N . GLY A 1 178 ? -8.568 -4.398 -14.298 1.00 40.12 178 GLY A N 1
ATOM 1416 C CA . GLY A 1 178 ? -7.724 -3.257 -13.930 1.00 40.12 178 GLY A CA 1
ATOM 1417 C C . GLY A 1 178 ? -6.480 -3.168 -14.818 1.00 40.12 178 GLY A C 1
ATOM 1418 O O . GLY A 1 178 ? -6.162 -2.111 -15.356 1.00 40.12 178 GLY A O 1
ATOM 1419 N N . TYR A 1 179 ? -5.836 -4.309 -15.068 1.00 45.22 179 TYR A N 1
ATOM 1420 C CA . TYR A 1 179 ? -4.690 -4.410 -15.963 1.00 45.22 179 TYR A CA 1
ATOM 1421 C C . TYR A 1 179 ? -5.050 -4.157 -17.433 1.00 45.22 179 TYR A C 1
ATOM 1423 O O . TYR A 1 179 ? -4.336 -3.431 -18.116 1.00 45.22 179 TYR A O 1
ATOM 1431 N N . ARG A 1 180 ? -6.172 -4.692 -17.930 1.00 41.44 180 ARG A N 1
ATOM 1432 C CA . ARG A 1 180 ? -6.665 -4.436 -19.292 1.00 41.44 180 ARG A CA 1
ATOM 1433 C C . ARG A 1 180 ? -6.953 -2.953 -19.502 1.00 41.44 180 ARG A C 1
ATOM 1435 O O . ARG A 1 180 ? -6.521 -2.424 -20.513 1.00 41.44 180 ARG A O 1
ATOM 1442 N N . ASN A 1 181 ? -7.580 -2.283 -18.541 1.00 44.59 181 ASN A N 1
ATOM 1443 C CA . ASN A 1 181 ? -7.870 -0.852 -18.625 1.00 44.59 181 ASN A CA 1
ATOM 1444 C C . ASN A 1 181 ? -6.579 -0.020 -18.669 1.00 44.59 181 ASN A C 1
ATOM 1446 O O . ASN A 1 181 ? -6.480 0.928 -19.444 1.00 44.59 181 ASN A O 1
ATOM 1450 N N . ILE A 1 182 ? -5.558 -0.402 -17.889 1.00 49.38 182 ILE A N 1
ATOM 1451 C CA . ILE A 1 182 ? -4.218 0.203 -17.975 1.00 49.38 182 ILE A CA 1
ATOM 1452 C C . ILE A 1 182 ? -3.624 -0.028 -19.371 1.00 49.38 182 ILE A C 1
ATOM 1454 O O . ILE A 1 182 ? -3.059 0.892 -19.958 1.00 49.38 182 ILE A O 1
ATOM 1458 N N . MET A 1 183 ? -3.780 -1.230 -19.928 1.00 45.56 183 MET A N 1
ATOM 1459 C CA . MET A 1 183 ? -3.242 -1.578 -21.242 1.00 45.56 183 MET A CA 1
ATOM 1460 C C . MET A 1 183 ? -3.940 -0.886 -22.407 1.00 45.56 183 MET A C 1
ATOM 1462 O O . MET A 1 183 ? -3.255 -0.423 -23.317 1.00 45.56 183 MET A O 1
ATOM 1466 N N . GLU A 1 184 ? -5.264 -0.780 -22.370 1.00 50.91 184 GLU A N 1
ATOM 1467 C CA . GLU A 1 184 ? -6.058 -0.030 -23.344 1.00 50.91 184 GLU A CA 1
ATOM 1468 C C . GLU A 1 184 ? -5.648 1.446 -23.314 1.00 50.91 184 GLU A C 1
ATOM 1470 O O . GLU A 1 184 ? -5.301 2.002 -24.352 1.00 50.91 184 GLU A O 1
ATOM 1475 N N . ASN A 1 185 ? -5.509 2.035 -22.123 1.00 51.38 185 ASN A N 1
ATOM 1476 C CA . ASN A 1 185 ? -5.058 3.417 -21.960 1.00 51.38 185 ASN A CA 1
ATOM 1477 C C . ASN A 1 185 ? -3.607 3.625 -22.452 1.00 51.38 185 ASN A C 1
ATOM 1479 O O . ASN A 1 185 ? -3.300 4.586 -23.160 1.00 51.38 185 ASN A O 1
ATOM 1483 N N . CYS A 1 186 ? -2.685 2.704 -22.151 1.00 47.56 186 CYS A N 1
ATOM 1484 C CA . CYS A 1 186 ? -1.317 2.760 -22.675 1.00 47.56 186 CYS A CA 1
ATOM 1485 C C . CYS A 1 186 ? -1.267 2.623 -24.205 1.00 47.56 186 CYS A C 1
ATOM 1487 O O . CYS A 1 186 ? -0.477 3.314 -24.853 1.00 47.56 186 CYS A O 1
ATOM 1489 N N . GLN A 1 187 ? -2.091 1.750 -24.787 1.00 51.62 187 GLN A N 1
ATOM 1490 C CA . GLN A 1 187 ? -2.162 1.545 -26.231 1.00 51.62 187 GLN A CA 1
ATOM 1491 C C . GLN A 1 187 ? -2.770 2.758 -26.943 1.00 51.62 187 GLN A C 1
ATOM 1493 O O . GLN A 1 187 ? -2.226 3.195 -27.956 1.00 51.62 187 GLN A O 1
ATOM 1498 N N . GLU A 1 188 ? -3.844 3.332 -26.403 1.00 59.84 188 GLU A N 1
ATOM 1499 C CA . GLU A 1 188 ? -4.448 4.568 -26.904 1.00 59.84 188 GLU A CA 1
ATOM 1500 C C . GLU A 1 188 ? -3.437 5.718 -26.880 1.00 59.84 188 GLU A C 1
ATOM 1502 O O . GLU A 1 188 ? -3.205 6.353 -27.908 1.00 59.84 188 GLU A O 1
ATOM 1507 N N . ASN A 1 189 ? -2.726 5.912 -25.765 1.00 51.03 189 ASN A N 1
ATOM 1508 C CA . ASN A 1 189 ? -1.671 6.923 -25.673 1.00 51.03 189 ASN A CA 1
ATOM 1509 C C . ASN A 1 189 ? -0.547 6.693 -26.696 1.00 51.03 189 ASN A C 1
ATOM 1511 O O . ASN A 1 189 ? -0.086 7.639 -27.335 1.00 51.03 189 ASN A O 1
ATOM 1515 N N . ALA A 1 190 ? -0.113 5.446 -26.894 1.00 51.34 190 ALA A N 1
ATOM 1516 C CA . ALA A 1 190 ? 0.915 5.117 -27.881 1.00 51.34 190 ALA A CA 1
ATOM 1517 C C . ALA A 1 190 ? 0.452 5.389 -29.324 1.00 51.34 190 ALA A C 1
ATOM 1519 O O . ALA A 1 190 ? 1.242 5.857 -30.146 1.00 51.34 190 ALA A O 1
ATOM 1520 N N . MET A 1 191 ? -0.823 5.137 -29.630 1.00 59.00 191 MET A N 1
ATOM 1521 C CA . MET A 1 191 ? -1.422 5.442 -30.931 1.00 59.00 191 MET A CA 1
ATOM 1522 C C . MET A 1 191 ? -1.509 6.952 -31.171 1.00 59.00 191 MET A C 1
ATOM 1524 O O . MET A 1 191 ? -1.118 7.413 -32.240 1.00 59.00 191 MET A O 1
ATOM 1528 N N . VAL A 1 192 ? -1.908 7.735 -30.165 1.00 67.38 192 VAL A N 1
ATOM 1529 C CA . VAL A 1 192 ? -1.940 9.206 -30.248 1.00 67.38 192 VAL A CA 1
ATOM 1530 C C . VAL A 1 192 ? -0.534 9.781 -30.469 1.00 67.38 192 VAL A C 1
ATOM 1532 O O . VAL A 1 192 ? -0.350 10.662 -31.310 1.00 67.38 192 VAL A O 1
ATOM 1535 N N . VAL A 1 193 ? 0.484 9.250 -29.779 1.00 58.22 193 VAL A N 1
ATOM 1536 C CA . VAL A 1 193 ? 1.896 9.619 -30.001 1.00 58.22 193 VAL A CA 1
ATOM 1537 C C . VAL A 1 193 ? 2.326 9.295 -31.431 1.00 58.22 193 VAL A C 1
ATOM 1539 O O . VAL A 1 193 ? 2.932 10.137 -32.094 1.00 58.22 193 VAL A O 1
ATOM 1542 N N . LYS A 1 194 ? 2.006 8.093 -31.920 1.00 64.69 194 LYS A N 1
ATOM 1543 C CA . LYS A 1 194 ? 2.337 7.653 -33.279 1.00 64.69 194 LYS A CA 1
ATOM 1544 C C . LYS A 1 194 ? 1.709 8.568 -34.333 1.00 64.69 194 LYS A C 1
ATOM 1546 O O . LYS A 1 194 ? 2.421 9.061 -35.201 1.00 64.69 194 LYS A O 1
ATOM 1551 N N . GLU A 1 195 ? 0.414 8.848 -34.228 1.00 75.88 195 GLU A N 1
ATOM 1552 C CA . GLU A 1 195 ? -0.286 9.751 -35.150 1.00 75.88 195 GLU A CA 1
ATOM 1553 C C . GLU A 1 195 ? 0.250 11.186 -35.077 1.00 75.88 195 GLU A C 1
ATOM 1555 O O . GLU A 1 195 ? 0.340 11.879 -36.092 1.00 75.88 195 GLU A O 1
ATOM 1560 N N . GLY A 1 196 ? 0.617 11.647 -33.878 1.00 69.81 196 GLY A N 1
ATOM 1561 C CA . GLY A 1 196 ? 1.272 12.935 -33.678 1.00 69.81 196 GLY A CA 1
ATOM 1562 C C . GLY A 1 196 ? 2.609 13.015 -34.412 1.00 69.81 196 GLY A C 1
ATOM 1563 O O . GLY A 1 196 ? 2.867 14.000 -35.099 1.00 69.81 196 GLY A O 1
ATOM 1564 N N . LEU A 1 197 ? 3.431 11.966 -34.323 1.00 62.41 197 LEU A N 1
ATOM 1565 C CA . LEU A 1 197 ? 4.716 11.875 -35.020 1.00 62.41 197 LEU A CA 1
ATOM 1566 C C . LEU A 1 197 ? 4.538 11.832 -36.543 1.00 62.41 197 LEU A C 1
ATOM 1568 O O . LEU A 1 197 ? 5.171 12.624 -37.241 1.00 62.41 197 LEU A O 1
ATOM 1572 N N . GLU A 1 198 ? 3.613 11.016 -37.053 1.00 77.69 198 GLU A N 1
ATOM 1573 C CA . GLU A 1 198 ? 3.311 10.926 -38.491 1.00 77.69 198 GLU A CA 1
ATOM 1574 C C . GLU A 1 198 ? 2.880 12.285 -39.078 1.00 77.69 198 GLU A C 1
ATOM 1576 O O . GLU A 1 198 ? 3.298 12.657 -40.177 1.00 77.69 198 GLU A O 1
ATOM 1581 N N . LYS A 1 199 ? 2.122 13.092 -38.320 1.00 78.12 199 LYS A N 1
ATOM 1582 C CA . LYS A 1 199 ? 1.723 14.458 -38.716 1.00 78.12 199 LYS A CA 1
ATOM 1583 C C . LYS A 1 199 ? 2.888 15.452 -38.775 1.00 78.12 199 LYS A C 1
ATOM 1585 O O . LYS A 1 199 ? 2.760 16.483 -39.432 1.00 78.12 199 LYS A O 1
ATOM 1590 N N . THR A 1 200 ? 4.018 15.168 -38.124 1.00 75.62 200 THR A N 1
ATOM 1591 C CA . THR A 1 200 ? 5.220 16.021 -38.201 1.00 75.62 200 THR A CA 1
ATOM 1592 C C . THR A 1 200 ? 6.092 15.746 -39.428 1.00 75.62 200 THR A C 1
ATOM 1594 O O . THR A 1 200 ? 7.060 16.473 -39.650 1.00 75.62 200 THR A O 1
ATOM 1597 N N . GLY A 1 201 ? 5.756 14.735 -40.242 1.00 65.12 201 GLY A N 1
ATOM 1598 C CA . GLY A 1 201 ? 6.522 14.369 -41.438 1.00 65.12 201 GLY A CA 1
ATOM 1599 C C . GLY A 1 201 ? 7.913 13.801 -41.132 1.00 65.12 201 GLY A C 1
ATOM 1600 O O . GLY A 1 201 ? 8.807 13.906 -41.973 1.00 65.12 201 GLY A O 1
ATOM 1601 N N . ARG A 1 202 ? 8.103 13.255 -39.925 1.00 52.94 202 ARG A N 1
ATOM 1602 C CA . ARG A 1 202 ? 9.328 12.594 -39.462 1.00 52.94 202 ARG A CA 1
ATOM 1603 C C . ARG A 1 202 ? 9.118 11.101 -39.285 1.00 52.94 202 ARG A C 1
ATOM 1605 O O . ARG A 1 202 ? 8.018 10.724 -38.831 1.00 52.94 202 ARG A O 1
#

Secondary structure (DSSP, 8-state):
--HHHHHHT--TT---EEEEBS-TTT-PBP-HHHHHHHHHHHHHHH-----EEEE-TTGGGTHHHH-TT---STTSTTEEEEEE-TTTTT---SS--EEEESSGGGS-GGG-EEEEETTEEEEE--S--S---HHHHHHHHHHHHHTTGGG----SS-------TTHHHHHHHHHHHHHHHHHHHHHHHHHHHHHHHHHTT-

Organism: Aegilops tauschii subsp. strangulata (NCBI:txid200361)

Foldseek 3Di:
DPLVVQLVPDDLPAQAAEFEQQDPPPGDGDQQVSNLVSVVVVCVVPVSLHAYEYECQAVVLPCCQPPVVRPRAVVRVRHFKYKYHCCHSVPFPPDDIDMDGSDPVSDDPVQWDWDQDLNDTDTDRDPDDDDDCVRVVVSVCSCVVCPSVVRPPPPPDDDDDDDDPDPVVVVCVVVVVVVVVVVVVVVVVVVSVVVVVVVVVD

pLDDT: mean 80.89, std 22.51, range [30.56, 98.88]

Sequence (202 aa):
MDPEQAVEMVDENTICVAAILGSTLNGEFEDVKRINDLLEEKNKQTGWETPIHVDAASGGFIAPFLYPELEWDFRLPWVKSINVSGHKYGLVYPGIGWCVWRTKEDLPDELIFHINYLGSDQPTFTLNFSKGSSQVIAQYYQLIRHGLEVTSLPHRSGQEDSFGKGADTIYIHTITQGYRNIMENCQENAMVVKEGLEKTGR